Protein AF-0000000073270858 (afdb_homodimer)

Foldseek 3Di:
DDDDDDDDEQAEEQDDPVVCVVPPDPRYHYNHPVPCVVPVVCVVVVDPLAHAYEFAYAAQPVSVVVQVSSVVVPRDHYYTPHRHPVVPDDDDDPVDPPD/DDDDDDDDEQAEEQDDPVVCVVPNDPRYDYNHPVPCVVPVVCVVVVDPLAHAYEFAYAAQPVSVVVQVSSVVVPRDHYYTPHRHPVVPDDDDDPVDPPD

Solvent-accessible surface area (backbone atoms only — not comparable to full-atom values): 10712 Å² total; per-residue (Å²): 117,82,69,62,83,54,54,72,57,46,37,36,27,39,44,46,67,70,56,40,71,77,58,71,56,88,33,42,26,64,49,31,61,93,48,38,88,63,42,60,91,44,41,75,76,76,40,62,47,88,37,41,32,40,22,27,19,68,61,18,62,69,9,40,56,51,32,50,52,42,32,75,72,61,34,74,44,36,26,20,27,44,36,13,49,75,28,33,63,44,71,56,55,73,85,56,76,90,120,116,82,71,60,84,56,54,72,58,44,37,36,28,39,43,47,69,71,56,41,71,78,56,69,57,87,34,45,26,65,49,33,60,92,48,39,89,62,42,60,91,45,41,74,77,75,40,62,48,88,37,41,32,39,24,26,19,68,61,19,61,69,8,40,54,50,33,50,52,42,33,75,72,61,34,73,43,38,26,20,27,46,35,12,49,77,29,32,62,44,72,56,54,74,84,56,75,88,121

Radius of gyration: 16.5 Å; Cα contacts (8 Å, |Δi|>4): 399; chains: 2; bounding box: 36×49×39 Å

Organism: Auxenochlorella protothecoides (NCBI:txid3075)

Structure (mmCIF, N/CA/C/O backbone):
data_AF-0000000073270858-model_v1
#
loop_
_entity.id
_entity.type
_entity.pdbx_description
1 polymer 'Adenylyltransferase and sulfurtransferase MOCS3-1'
#
loop_
_atom_site.group_PDB
_atom_site.id
_atom_site.type_symbol
_atom_site.label_atom_id
_atom_site.label_alt_id
_atom_site.label_comp_id
_atom_site.label_asym_id
_atom_site.label_entity_id
_atom_site.label_seq_id
_atom_site.pdbx_PDB_ins_code
_atom_site.Cartn_x
_atom_site.Cartn_y
_atom_site.Cartn_z
_atom_site.occupancy
_atom_site.B_iso_or_equiv
_atom_site.auth_seq_id
_atom_site.auth_comp_id
_atom_site.auth_asym_id
_atom_site.auth_atom_id
_atom_site.pdbx_PDB_model_num
ATOM 1 N N . MET A 1 1 ? -14.109 13.102 15.578 1 65.62 1 MET A N 1
ATOM 2 C CA . MET A 1 1 ? -14.188 11.836 14.844 1 65.62 1 MET A CA 1
ATOM 3 C C . MET A 1 1 ? -13.07 10.891 15.266 1 65.62 1 MET A C 1
ATOM 5 O O . MET A 1 1 ? -11.945 11.32 15.516 1 65.62 1 M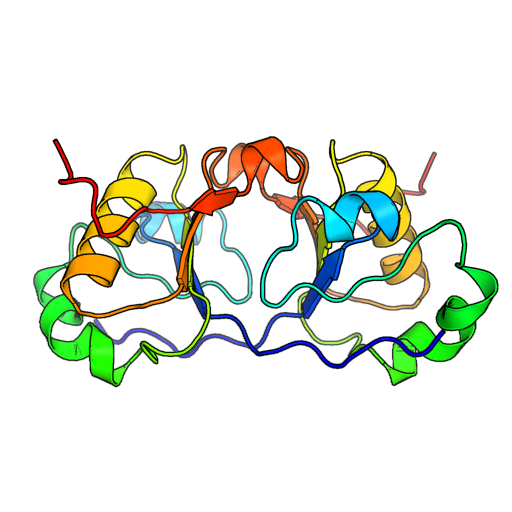ET A O 1
ATOM 9 N N . GLN A 1 2 ? -13.484 9.727 15.602 1 79.12 2 GLN A N 1
ATOM 10 C CA . GLN A 1 2 ? -12.492 8.75 16.031 1 79.12 2 GLN A CA 1
ATOM 11 C C . GLN A 1 2 ? -11.93 7.98 14.836 1 79.12 2 GLN A C 1
ATOM 13 O O . GLN A 1 2 ? -12.68 7.543 13.961 1 79.12 2 GLN A O 1
ATOM 18 N N . VAL A 1 3 ? -10.602 8.078 14.625 1 84.75 3 VAL A N 1
ATOM 19 C CA . VAL A 1 3 ? -9.953 7.297 13.578 1 84.75 3 VAL A CA 1
ATOM 20 C C . VAL A 1 3 ? -9.961 5.816 13.953 1 84.75 3 VAL A C 1
ATOM 22 O O . VAL A 1 3 ? -9.539 5.441 15.047 1 84.75 3 VAL A O 1
ATOM 25 N N . GLU A 1 4 ? -10.555 5.062 13.078 1 81.19 4 GLU A N 1
ATOM 26 C CA . GLU A 1 4 ? -10.656 3.629 13.328 1 81.19 4 GLU A CA 1
ATOM 27 C C . GLU A 1 4 ? -9.32 2.936 13.102 1 81.19 4 GLU A C 1
ATOM 29 O O . GLU A 1 4 ? -8.523 3.359 12.258 1 81.19 4 GLU A O 1
ATOM 34 N N . GLU A 1 5 ? -9.117 1.932 13.898 1 82 5 GLU A N 1
ATOM 35 C CA . GLU A 1 5 ? -7.91 1.134 13.711 1 82 5 GLU A CA 1
ATOM 36 C C . GLU A 1 5 ? -7.949 0.384 12.383 1 82 5 GLU A C 1
ATOM 38 O O . GLU A 1 5 ? -9 -0.114 11.977 1 82 5 GLU A O 1
ATOM 43 N N . ALA A 1 6 ? -6.754 0.402 11.758 1 81.62 6 ALA A N 1
ATOM 44 C CA . ALA A 1 6 ? -6.688 -0.277 10.461 1 81.62 6 ALA A CA 1
ATOM 45 C C . ALA A 1 6 ? -6.266 -1.734 10.633 1 81.62 6 ALA A C 1
ATOM 47 O O . ALA A 1 6 ? -5.527 -2.07 11.555 1 81.62 6 ALA A O 1
ATOM 48 N N . GLU A 1 7 ? -6.809 -2.479 9.758 1 85.5 7 GLU A N 1
ATOM 49 C CA . GLU A 1 7 ? -6.324 -3.854 9.695 1 85.5 7 GLU A CA 1
ATOM 50 C C . GLU A 1 7 ? -4.945 -3.924 9.039 1 85.5 7 GLU A C 1
ATOM 52 O O . GLU A 1 7 ? -4.582 -3.055 8.242 1 85.5 7 GLU A O 1
ATOM 57 N N . ASP A 1 8 ? -4.184 -4.969 9.406 1 91.5 8 ASP A N 1
ATOM 58 C CA . ASP A 1 8 ? -2.869 -5.184 8.805 1 91.5 8 ASP A CA 1
ATOM 59 C C . ASP A 1 8 ? -2.994 -5.602 7.348 1 91.5 8 ASP A C 1
ATOM 61 O O . ASP A 1 8 ? -3.885 -6.379 6.992 1 91.5 8 ASP A O 1
ATOM 65 N N . VAL A 1 9 ? -2.121 -5.055 6.598 1 93.69 9 VAL A N 1
ATOM 66 C CA . VAL A 1 9 ? -2.123 -5.43 5.188 1 93.69 9 VAL A CA 1
ATOM 67 C C . VAL A 1 9 ? -0.832 -6.172 4.848 1 93.69 9 VAL A C 1
ATOM 69 O O . VAL A 1 9 ? 0.167 -6.051 5.562 1 93.69 9 VAL A O 1
ATOM 72 N N . GLN A 1 10 ? -0.955 -7.047 3.822 1 95.56 10 GLN A N 1
ATOM 73 C CA . GLN A 1 10 ? 0.207 -7.715 3.246 1 95.56 10 GLN A CA 1
ATOM 74 C C . GLN A 1 10 ? 0.592 -7.09 1.907 1 95.56 10 GLN A C 1
ATOM 76 O O . GLN A 1 10 ? -0.266 -6.867 1.051 1 95.56 10 GLN A O 1
ATOM 81 N N . CYS A 1 11 ? 1.832 -6.719 1.788 1 94.31 11 CYS A N 1
ATOM 82 C CA . CYS A 1 11 ? 2.352 -6.125 0.562 1 94.31 11 CYS A CA 1
ATOM 83 C C . CYS A 1 11 ? 3.396 -7.027 -0.082 1 94.31 11 CYS A C 1
ATOM 85 O O . CYS A 1 11 ? 4.398 -7.375 0.548 1 94.31 11 CYS A O 1
ATOM 87 N N . ILE A 1 12 ? 3.121 -7.273 -1.377 1 96 12 ILE A N 1
ATOM 88 C CA . ILE A 1 12 ? 3.992 -8.195 -2.092 1 96 12 ILE A CA 1
ATOM 89 C C . ILE A 1 12 ? 4.629 -7.492 -3.287 1 96 12 ILE A C 1
ATOM 91 O O . ILE A 1 12 ? 3.953 -6.758 -4.012 1 96 12 ILE A O 1
ATOM 95 N N . ASP A 1 13 ? 5.898 -7.68 -3.412 1 95.38 13 ASP A N 1
ATOM 96 C CA . ASP A 1 13 ? 6.684 -7.25 -4.566 1 95.38 13 ASP A CA 1
ATOM 97 C C . ASP A 1 13 ? 7.117 -8.445 -5.41 1 95.38 13 ASP A C 1
ATOM 99 O O . ASP A 1 13 ? 7.895 -9.289 -4.957 1 95.38 13 ASP A O 1
ATOM 103 N N . VAL A 1 14 ? 6.668 -8.469 -6.637 1 97.06 14 VAL A N 1
ATOM 104 C CA . VAL A 1 14 ? 6.93 -9.664 -7.426 1 97.06 14 VAL A CA 1
ATOM 105 C C . VAL A 1 14 ? 8.031 -9.383 -8.445 1 97.06 14 VAL A C 1
ATOM 107 O O . VAL A 1 14 ? 8.234 -10.156 -9.383 1 97.06 14 VAL A O 1
ATOM 110 N N . ARG A 1 15 ? 8.734 -8.305 -8.375 1 95.69 15 ARG A N 1
ATOM 111 C CA . ARG A 1 15 ? 9.875 -7.992 -9.227 1 95.69 15 ARG A CA 1
ATOM 112 C C . ARG A 1 15 ? 11.047 -8.93 -8.938 1 95.69 15 ARG A C 1
ATOM 114 O O . ARG A 1 15 ? 11.008 -9.703 -7.977 1 95.69 15 ARG A O 1
ATOM 121 N N . GLU A 1 16 ? 11.953 -8.82 -9.82 1 96.38 16 GLU A N 1
ATOM 122 C CA . GLU A 1 16 ? 13.133 -9.648 -9.641 1 96.38 16 GLU A CA 1
ATOM 123 C C . GLU A 1 16 ? 14.07 -9.055 -8.594 1 96.38 16 GLU A C 1
ATOM 125 O O . GLU A 1 16 ? 13.992 -7.859 -8.297 1 96.38 16 GLU A O 1
ATOM 130 N N . GLU A 1 17 ? 14.969 -9.859 -8.062 1 94.38 17 GLU A N 1
ATOM 131 C CA . GLU A 1 17 ? 15.867 -9.453 -6.988 1 94.38 17 GLU A CA 1
ATOM 132 C C . GLU A 1 17 ? 16.734 -8.266 -7.41 1 94.38 17 GLU A C 1
ATOM 134 O O . GLU A 1 17 ? 16.984 -7.359 -6.613 1 94.38 17 GLU A O 1
ATOM 139 N N . TRP A 1 18 ? 17.141 -8.32 -8.594 1 94.69 18 TRP A N 1
ATOM 140 C CA . TRP A 1 18 ? 18 -7.23 -9.062 1 94.69 18 TRP A CA 1
ATOM 141 C C . TRP A 1 18 ? 17.219 -5.918 -9.125 1 94.69 18 TRP A C 1
ATOM 143 O O . TRP A 1 18 ? 17.766 -4.852 -8.828 1 94.69 18 TRP A O 1
ATOM 153 N N . GLU A 1 19 ? 15.961 -5.922 -9.523 1 94.06 19 GLU A N 1
ATOM 154 C CA . GLU A 1 19 ? 15.109 -4.73 -9.508 1 94.06 19 GLU A CA 1
ATOM 155 C C . GLU A 1 19 ? 14.953 -4.188 -8.094 1 94.06 19 GLU A C 1
ATOM 157 O O . GLU A 1 19 ? 15.086 -2.98 -7.871 1 94.06 19 GLU A O 1
ATOM 162 N N . ALA A 1 20 ? 14.633 -5.133 -7.188 1 92 20 ALA A N 1
ATOM 163 C CA . ALA A 1 20 ? 14.383 -4.754 -5.797 1 92 20 ALA A CA 1
ATOM 164 C C . ALA A 1 20 ? 15.641 -4.176 -5.156 1 92 20 ALA A C 1
ATOM 166 O O . ALA A 1 20 ? 15.555 -3.324 -4.27 1 92 20 ALA A O 1
ATOM 167 N N . SER A 1 21 ? 16.781 -4.652 -5.59 1 92.56 21 SER A N 1
ATOM 168 C CA . SER A 1 21 ? 18.047 -4.172 -5.047 1 92.56 21 SER A CA 1
ATOM 169 C C . SER A 1 21 ? 18.297 -2.721 -5.438 1 92.56 21 SER A C 1
ATOM 171 O O . SER A 1 21 ? 18.984 -1.991 -4.719 1 92.56 21 SER A O 1
ATOM 173 N N . ILE A 1 22 ? 17.781 -2.273 -6.57 1 89.44 22 ILE A N 1
ATOM 174 C CA . ILE A 1 22 ? 17.922 -0.896 -7.031 1 89.44 22 ILE A CA 1
ATOM 175 C C . ILE A 1 22 ? 16.984 0.008 -6.23 1 89.44 22 ILE A C 1
ATOM 177 O O . ILE A 1 22 ? 17.375 1.107 -5.824 1 89.44 22 ILE A O 1
ATOM 181 N N . ALA A 1 23 ? 15.773 -0.512 -6.066 1 85 23 ALA A N 1
ATOM 182 C CA . ALA A 1 23 ? 14.75 0.245 -5.352 1 85 23 ALA A CA 1
ATOM 183 C C . ALA A 1 23 ? 13.812 -0.687 -4.582 1 85 23 ALA A C 1
ATOM 185 O O . ALA A 1 23 ? 13.023 -1.416 -5.184 1 85 23 ALA A O 1
ATOM 186 N N . SER A 1 24 ? 13.992 -0.613 -3.293 1 84.56 24 SER A N 1
ATOM 187 C CA . SER A 1 24 ? 13.109 -1.425 -2.463 1 84.56 24 SER A CA 1
ATOM 188 C C . SER A 1 24 ? 12.039 -0.569 -1.791 1 84.56 24 SER A C 1
ATOM 190 O O . SER A 1 24 ? 12.219 0.638 -1.618 1 84.56 24 SER A O 1
ATOM 192 N N . ILE A 1 25 ? 10.898 -1.195 -1.486 1 84.12 25 ILE A N 1
ATOM 193 C CA . ILE A 1 25 ? 9.805 -0.525 -0.801 1 84.12 25 ILE A CA 1
ATOM 194 C C . ILE A 1 25 ? 9.594 -1.152 0.575 1 84.12 25 ILE A C 1
ATOM 196 O O . ILE A 1 25 ? 9.273 -2.338 0.681 1 84.12 25 ILE A O 1
ATOM 200 N N . PRO A 1 26 ? 9.766 -0.347 1.563 1 88.38 26 PRO A N 1
ATOM 201 C CA . PRO A 1 26 ? 9.57 -0.931 2.893 1 88.38 26 PRO A CA 1
ATOM 202 C C . PRO A 1 26 ? 8.188 -1.559 3.068 1 88.38 26 PRO A C 1
ATOM 204 O O . PRO A 1 26 ? 7.195 -1.018 2.576 1 88.38 26 PRO A O 1
ATOM 207 N N . GLY A 1 27 ? 8.195 -2.738 3.734 1 91.31 27 GLY A N 1
ATOM 208 C CA . GLY A 1 27 ? 6.93 -3.41 4.004 1 91.31 27 GLY A CA 1
ATOM 209 C C . GLY A 1 27 ? 6.539 -4.402 2.926 1 91.31 27 GLY A C 1
ATOM 210 O O . GLY A 1 27 ? 5.664 -5.242 3.137 1 91.31 27 GLY A O 1
ATOM 211 N N . PHE A 1 28 ? 7.129 -4.227 1.78 1 93.38 28 PHE A N 1
ATOM 212 C CA . PHE A 1 28 ? 6.816 -5.168 0.709 1 93.38 28 PHE A CA 1
ATOM 213 C C . PHE A 1 28 ? 7.73 -6.383 0.777 1 93.38 28 PHE A C 1
ATOM 215 O O . PHE A 1 28 ? 8.953 -6.246 0.842 1 93.38 28 PHE A O 1
ATOM 222 N N . GLN A 1 29 ? 7.094 -7.562 0.752 1 95.75 29 GLN A N 1
ATOM 223 C CA . GLN A 1 29 ? 7.844 -8.812 0.717 1 95.75 29 GLN A CA 1
ATOM 224 C C . GLN A 1 29 ? 8.117 -9.25 -0.72 1 95.75 29 GLN A C 1
ATOM 226 O O . GLN A 1 29 ? 7.219 -9.25 -1.56 1 95.75 29 GLN A O 1
ATOM 231 N N . LEU A 1 30 ? 9.328 -9.68 -0.905 1 96.12 30 LEU A N 1
ATOM 232 C CA . LEU A 1 30 ? 9.75 -10.008 -2.26 1 96.12 30 LEU A CA 1
ATOM 233 C C . LEU A 1 30 ? 9.414 -11.461 -2.6 1 96.12 30 LEU A C 1
ATOM 235 O O . LEU A 1 30 ? 9.797 -12.375 -1.868 1 96.12 30 LEU A O 1
ATOM 239 N N . PHE A 1 31 ? 8.719 -11.633 -3.682 1 96.88 31 PHE A N 1
ATOM 240 C CA . PHE A 1 31 ? 8.398 -12.914 -4.297 1 96.88 31 PHE A CA 1
ATOM 241 C C . PHE A 1 31 ? 8.734 -12.898 -5.781 1 96.88 31 PHE A C 1
ATOM 243 O O . PHE A 1 31 ? 7.832 -12.828 -6.625 1 96.88 31 PHE A O 1
ATOM 250 N N . PRO A 1 32 ? 10.016 -13 -6.047 1 96.5 32 PRO A N 1
ATOM 251 C CA . PRO A 1 32 ? 10.367 -12.961 -7.469 1 96.5 32 PRO A CA 1
ATOM 252 C C . PRO A 1 32 ? 9.656 -14.047 -8.281 1 96.5 32 PRO A C 1
ATOM 254 O O . PRO A 1 32 ? 9.727 -15.227 -7.934 1 96.5 32 PRO A O 1
ATOM 257 N N . LEU A 1 33 ? 9.031 -13.617 -9.375 1 95.69 33 LEU A N 1
ATOM 258 C CA . LEU A 1 33 ? 8.25 -14.57 -10.148 1 95.69 33 LEU A CA 1
ATOM 259 C C . LEU A 1 33 ? 9.141 -15.656 -10.742 1 95.69 33 LEU A C 1
ATOM 261 O O . LEU A 1 33 ? 8.727 -16.812 -10.875 1 95.69 33 LEU A O 1
ATOM 265 N N . SER A 1 34 ? 10.359 -15.305 -11.094 1 95.5 34 SER A N 1
ATOM 266 C CA . SER A 1 34 ? 11.297 -16.266 -11.672 1 95.5 34 SER A CA 1
ATOM 267 C C . SER A 1 34 ? 11.633 -17.375 -10.68 1 95.5 34 SER A C 1
ATOM 269 O O . SER A 1 34 ? 12.172 -18.406 -11.07 1 95.5 34 SER A O 1
ATOM 271 N N . ARG A 1 35 ? 11.344 -17.203 -9.5 1 95.75 35 ARG A N 1
ATOM 272 C CA . ARG A 1 35 ? 11.664 -18.172 -8.469 1 95.75 35 ARG A CA 1
ATOM 273 C C . ARG A 1 35 ? 10.391 -18.766 -7.871 1 95.75 35 ARG A C 1
ATOM 275 O O . ARG A 1 35 ? 10.375 -19.156 -6.699 1 95.75 35 ARG A O 1
ATOM 282 N N . MET A 1 36 ? 9.391 -18.781 -8.562 1 95.31 36 MET A N 1
ATOM 283 C CA . MET A 1 36 ? 8.07 -19.219 -8.109 1 95.31 36 MET A CA 1
ATOM 284 C C . MET A 1 36 ? 8.156 -20.594 -7.457 1 95.31 36 MET A C 1
ATOM 286 O O . MET A 1 36 ? 7.484 -20.844 -6.457 1 95.31 36 MET A O 1
ATOM 290 N N . GLU A 1 37 ? 8.93 -21.438 -7.973 1 94.5 37 GLU A N 1
ATOM 291 C CA . GLU A 1 37 ? 9.039 -22.812 -7.465 1 94.5 37 GLU A CA 1
ATOM 292 C C . GLU A 1 37 ? 9.5 -22.828 -6.012 1 94.5 37 GLU A C 1
ATOM 294 O O . GLU A 1 37 ? 9.266 -23.797 -5.285 1 94.5 37 GLU A O 1
ATOM 299 N N . GLU A 1 38 ? 10.141 -21.828 -5.582 1 95.31 38 GLU A N 1
ATOM 300 C CA . GLU A 1 38 ? 10.734 -21.781 -4.25 1 95.31 38 GLU A CA 1
ATOM 301 C C . GLU A 1 38 ? 9.711 -21.344 -3.205 1 95.31 38 GLU A C 1
ATOM 303 O O . GLU A 1 38 ? 9.891 -21.594 -2.012 1 95.31 38 GLU A O 1
ATOM 308 N N . TRP A 1 39 ? 8.719 -20.625 -3.623 1 95.25 39 TRP A N 1
ATOM 309 C CA . TRP A 1 39 ? 7.855 -20.047 -2.596 1 95.25 39 TRP A CA 1
ATOM 310 C C . TRP A 1 39 ? 6.395 -20.406 -2.854 1 95.25 39 TRP A C 1
ATOM 312 O O . TRP A 1 39 ? 5.551 -20.266 -1.967 1 95.25 39 TRP A O 1
ATOM 322 N N . GLU A 1 40 ? 5.992 -20.859 -3.977 1 94.94 40 GLU A N 1
ATOM 323 C CA . GLU A 1 40 ? 4.586 -21.047 -4.324 1 94.94 40 GLU A CA 1
ATOM 324 C C . GLU A 1 40 ? 3.895 -22 -3.35 1 94.94 40 GLU A C 1
ATOM 326 O O . GLU A 1 40 ? 2.779 -21.719 -2.898 1 94.94 40 GLU A O 1
ATOM 331 N N . THR A 1 41 ? 4.516 -23.109 -3.062 1 93.44 41 THR A N 1
ATOM 332 C CA . THR A 1 41 ? 3.906 -24.141 -2.225 1 93.44 41 THR A CA 1
ATOM 333 C C . THR A 1 41 ? 3.807 -23.656 -0.777 1 93.44 41 THR A C 1
ATOM 335 O O . THR A 1 41 ? 3.086 -24.25 0.028 1 93.44 41 THR A O 1
ATOM 338 N N . LYS A 1 42 ? 4.52 -22.656 -0.444 1 94.19 42 LYS A N 1
ATOM 339 C CA . LYS A 1 42 ? 4.551 -22.125 0.918 1 94.19 42 LYS A CA 1
ATOM 340 C C . LYS A 1 42 ? 3.75 -20.828 1.027 1 94.19 42 LYS A C 1
ATOM 342 O O . LYS A 1 42 ? 3.742 -20.188 2.078 1 94.19 42 LYS A O 1
ATOM 347 N N . LEU A 1 43 ? 3.131 -20.406 0.079 1 94 43 LEU A N 1
ATOM 348 C CA . LEU A 1 43 ? 2.486 -19.094 -0.02 1 94 43 LEU A CA 1
ATOM 349 C C . LEU A 1 43 ? 1.5 -18.891 1.125 1 94 43 LEU A C 1
ATOM 351 O O . LEU A 1 43 ? 1.536 -17.859 1.803 1 94 43 LEU A O 1
ATOM 355 N N . THR A 1 44 ? 0.647 -19.922 1.42 1 93.69 44 THR A N 1
ATOM 356 C CA . THR A 1 44 ? -0.412 -19.781 2.412 1 93.69 44 THR A CA 1
ATOM 357 C C . THR A 1 44 ? 0.144 -19.938 3.824 1 93.69 44 THR A C 1
ATOM 359 O O . THR A 1 44 ? -0.554 -19.672 4.805 1 93.69 44 THR A O 1
ATOM 362 N N . THR A 1 45 ? 1.369 -20.438 3.875 1 93.81 45 THR A N 1
ATOM 363 C CA . THR A 1 45 ? 2.037 -20.484 5.172 1 93.81 45 THR A CA 1
ATOM 364 C C . THR A 1 45 ? 2.734 -19.156 5.473 1 93.81 45 THR A C 1
ATOM 366 O O . THR A 1 45 ? 2.834 -18.75 6.633 1 93.81 45 THR A O 1
ATOM 369 N N . ILE A 1 46 ? 3.139 -18.531 4.473 1 94.62 46 ILE A N 1
ATOM 370 C CA . ILE A 1 46 ? 3.875 -17.281 4.602 1 94.62 46 ILE A CA 1
ATOM 371 C C . ILE A 1 46 ? 2.895 -16.109 4.715 1 94.62 46 ILE A C 1
ATOM 373 O O . ILE A 1 46 ? 3.098 -15.195 5.516 1 94.62 46 ILE A O 1
ATOM 377 N N . LEU A 1 47 ? 1.849 -16.203 3.941 1 95.88 47 LEU A N 1
ATOM 378 C CA . LEU A 1 47 ? 0.846 -15.141 3.885 1 95.88 47 LEU A CA 1
ATOM 379 C C . LEU A 1 47 ? -0.485 -15.617 4.453 1 95.88 47 LEU A C 1
ATOM 381 O O . LEU A 1 47 ? -0.818 -16.797 4.352 1 95.88 47 LEU A O 1
ATOM 385 N N . ASP A 1 48 ? -1.202 -14.711 5.012 1 95.75 48 ASP A N 1
ATOM 386 C CA . ASP A 1 48 ? -2.529 -14.984 5.555 1 95.75 48 ASP A CA 1
ATOM 387 C C . ASP A 1 48 ? -3.615 -14.711 4.52 1 95.75 48 ASP A C 1
ATOM 389 O O . ASP A 1 48 ? -3.844 -13.562 4.141 1 95.75 48 ASP A O 1
ATOM 393 N N . PRO A 1 49 ? -4.348 -15.719 4.117 1 95.88 49 PRO A N 1
ATOM 394 C CA . PRO A 1 49 ? -5.352 -15.539 3.066 1 95.88 49 PRO A CA 1
ATOM 395 C C . PRO A 1 49 ? -6.504 -14.641 3.5 1 95.88 49 PRO A C 1
ATOM 397 O O . PRO A 1 49 ? -7.293 -14.195 2.664 1 95.88 49 PRO A O 1
ATOM 400 N N . GLN A 1 50 ? -6.645 -14.312 4.75 1 94.88 50 GLN A N 1
ATOM 401 C CA . GLN A 1 50 ? -7.754 -13.508 5.254 1 94.88 50 GLN A CA 1
ATOM 402 C C . GLN A 1 50 ? -7.387 -12.023 5.281 1 94.88 50 GLN A C 1
ATOM 404 O O . GLN A 1 50 ? -8.25 -11.172 5.512 1 94.88 50 GLN A O 1
ATOM 409 N N . LYS A 1 51 ? -6.125 -11.766 5.082 1 94.94 51 LYS A N 1
ATOM 410 C CA . LYS A 1 51 ? -5.684 -10.375 5.137 1 94.94 51 LYS A CA 1
ATOM 411 C C . LYS A 1 51 ? -5.652 -9.75 3.746 1 94.94 51 LYS A C 1
ATOM 413 O O . LYS A 1 51 ? -5.266 -10.406 2.775 1 94.94 51 LYS A O 1
ATOM 418 N N . PRO A 1 52 ? -6.047 -8.414 3.686 1 94.5 52 PRO A N 1
ATOM 419 C CA . PRO A 1 52 ? -5.859 -7.734 2.402 1 94.5 52 PRO A CA 1
ATOM 420 C C . PRO A 1 52 ? -4.422 -7.805 1.9 1 94.5 52 PRO A C 1
ATOM 422 O O . PRO A 1 52 ? -3.482 -7.617 2.68 1 94.5 52 PRO A O 1
ATOM 425 N N . THR A 1 53 ? -4.316 -8.141 0.592 1 95.44 53 THR A N 1
ATOM 426 C CA . THR A 1 53 ? -2.994 -8.336 0.011 1 95.44 53 THR A CA 1
ATOM 427 C C . THR A 1 53 ? -2.822 -7.477 -1.241 1 95.44 53 THR A C 1
ATOM 429 O O . THR A 1 53 ? -3.654 -7.523 -2.15 1 95.44 53 THR A O 1
ATOM 432 N N . PHE A 1 54 ? -1.785 -6.699 -1.258 1 93.62 54 PHE A N 1
ATOM 433 C CA . PHE A 1 54 ? -1.459 -5.816 -2.373 1 93.62 54 PHE A CA 1
ATOM 434 C C . PHE A 1 54 ? -0.266 -6.355 -3.154 1 93.62 54 PHE A C 1
ATOM 436 O O . PHE A 1 54 ? 0.775 -6.664 -2.574 1 93.62 54 PHE A O 1
ATOM 443 N N . CYS A 1 55 ? -0.44 -6.441 -4.438 1 95.25 55 CYS A N 1
ATOM 444 C CA . CYS A 1 55 ? 0.616 -6.934 -5.312 1 95.25 55 CYS A CA 1
ATOM 445 C C . CYS A 1 55 ? 1.198 -5.805 -6.156 1 95.25 55 CYS A C 1
ATOM 447 O O . CYS A 1 55 ? 0.456 -4.996 -6.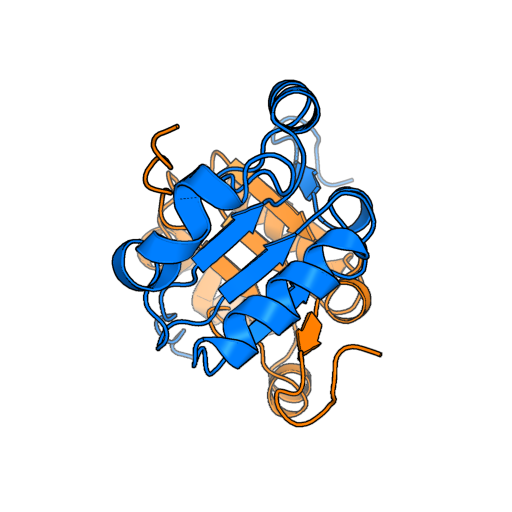715 1 95.25 55 CYS A O 1
ATOM 449 N N . LEU A 1 56 ? 2.543 -5.879 -6.23 1 93.88 56 LEU A N 1
ATOM 450 C CA . LEU A 1 56 ? 3.238 -4.809 -6.938 1 93.88 56 LEU A CA 1
ATOM 451 C C . LEU A 1 56 ? 4.316 -5.375 -7.855 1 93.88 56 LEU A C 1
ATOM 453 O O . LEU A 1 56 ? 5.035 -6.305 -7.477 1 93.88 56 LEU A O 1
ATOM 457 N N . CYS A 1 57 ? 4.391 -4.734 -9.016 1 94.38 57 CYS A N 1
ATOM 458 C CA . CYS A 1 57 ? 5.547 -4.906 -9.891 1 94.38 57 CYS A CA 1
ATOM 459 C C . CYS A 1 57 ? 5.953 -3.582 -10.523 1 94.38 57 CYS A C 1
ATOM 461 O O . CYS A 1 57 ? 5.664 -2.514 -9.984 1 94.38 57 CYS A O 1
ATOM 463 N N . HIS A 1 58 ? 6.691 -3.604 -11.555 1 91 58 HIS A N 1
ATOM 464 C CA . HIS A 1 58 ? 7.18 -2.383 -12.188 1 91 58 HIS A CA 1
ATOM 465 C C . HIS A 1 58 ? 6.047 -1.638 -12.891 1 91 58 HIS A C 1
ATOM 467 O O . HIS A 1 58 ? 5.91 -0.422 -12.742 1 91 58 HIS A O 1
ATOM 473 N N . HIS A 1 59 ? 5.188 -2.42 -13.547 1 88.31 59 HIS A N 1
ATOM 474 C CA . HIS A 1 59 ? 4.203 -1.741 -14.383 1 88.31 59 HIS A CA 1
ATOM 475 C C . HIS A 1 59 ? 2.803 -2.287 -14.141 1 88.31 59 HIS A C 1
ATOM 477 O O . HIS A 1 59 ? 1.852 -1.898 -14.82 1 88.31 59 HIS A O 1
ATOM 483 N N . GLY A 1 60 ? 2.652 -3.156 -13.336 1 90.25 60 GLY A N 1
ATOM 484 C CA . GLY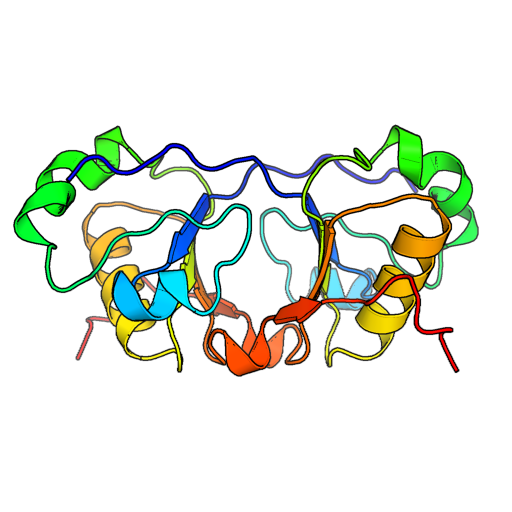 A 1 60 ? 1.33 -3.643 -12.977 1 90.25 60 GLY A CA 1
ATOM 485 C C . GLY A 1 60 ? 0.968 -4.945 -13.664 1 90.25 60 GLY A C 1
ATOM 486 O O . GLY A 1 60 ? -0.015 -5.594 -13.297 1 90.25 60 GLY A O 1
ATOM 487 N N . ILE A 1 61 ? 1.776 -5.414 -14.57 1 90.94 61 ILE A N 1
ATOM 488 C CA . ILE A 1 61 ? 1.427 -6.578 -15.375 1 90.94 61 ILE A CA 1
ATOM 489 C C . ILE A 1 61 ? 1.769 -7.859 -14.617 1 90.94 61 ILE A C 1
ATOM 491 O O . ILE A 1 61 ? 0.916 -8.734 -14.445 1 90.94 61 ILE A O 1
ATOM 495 N N . ARG A 1 62 ? 2.977 -8.023 -14.156 1 95.31 62 ARG A N 1
ATOM 496 C CA . ARG A 1 62 ? 3.391 -9.211 -13.422 1 95.31 62 ARG A CA 1
ATOM 497 C C . ARG A 1 62 ? 2.635 -9.328 -12.102 1 95.31 62 ARG A C 1
ATOM 499 O O . ARG A 1 62 ? 2.266 -10.438 -11.695 1 95.31 62 ARG A O 1
ATOM 506 N N . SER A 1 63 ? 2.375 -8.195 -11.492 1 95.19 63 SER A N 1
ATOM 507 C CA . SER A 1 63 ? 1.632 -8.219 -10.242 1 95.19 63 SER A CA 1
ATOM 508 C C . SER A 1 63 ? 0.187 -8.656 -10.461 1 95.19 63 SER A C 1
ATOM 510 O O . SER A 1 63 ? -0.423 -9.266 -9.586 1 95.19 63 SER A O 1
ATOM 512 N N . GLN A 1 64 ? -0.294 -8.406 -11.602 1 93.62 64 GLN A N 1
ATOM 513 C CA . GLN A 1 64 ? -1.631 -8.898 -11.922 1 93.62 64 GLN A CA 1
ATOM 514 C C . GLN A 1 64 ? -1.662 -10.422 -11.953 1 93.62 64 GLN A C 1
ATOM 516 O O . GLN A 1 64 ? -2.607 -11.039 -11.461 1 93.62 64 GLN A O 1
ATOM 521 N N . ARG A 1 65 ? -0.71 -10.969 -12.484 1 93.12 65 ARG A N 1
ATOM 522 C CA . ARG A 1 65 ? -0.592 -12.422 -12.508 1 93.12 65 ARG A CA 1
ATOM 523 C C . ARG A 1 65 ? -0.517 -12.992 -11.094 1 93.12 65 ARG A C 1
ATOM 525 O O . ARG A 1 65 ? -1.181 -13.977 -10.781 1 93.12 65 ARG A O 1
ATOM 532 N N . MET A 1 66 ? 0.279 -12.367 -10.281 1 96.38 66 MET A N 1
ATOM 533 C CA . MET A 1 66 ? 0.391 -12.781 -8.883 1 96.38 66 MET A CA 1
ATOM 534 C C . MET A 1 66 ? -0.956 -12.688 -8.18 1 96.38 66 MET A C 1
ATOM 536 O O . MET A 1 66 ? -1.341 -13.586 -7.434 1 96.38 66 MET A O 1
ATOM 540 N N . ALA A 1 67 ? -1.612 -11.641 -8.43 1 96.19 67 ALA A N 1
ATOM 541 C CA . ALA A 1 67 ? -2.918 -11.438 -7.805 1 96.19 67 ALA A CA 1
ATOM 542 C C . ALA A 1 67 ? -3.877 -12.57 -8.156 1 96.19 67 ALA A C 1
ATOM 544 O O . ALA A 1 67 ? -4.582 -13.094 -7.293 1 96.19 67 ALA A O 1
ATOM 545 N N . GLN A 1 68 ? -3.836 -12.969 -9.352 1 93.94 68 GLN A N 1
ATOM 546 C CA . GLN A 1 68 ? -4.695 -14.062 -9.797 1 93.94 68 GLN A CA 1
ATOM 547 C C . GLN A 1 68 ? -4.312 -15.375 -9.125 1 93.94 68 GLN A C 1
ATOM 549 O O . GLN A 1 68 ? -5.188 -16.156 -8.727 1 93.94 68 GLN A O 1
ATOM 554 N N . LEU A 1 69 ? -3.08 -15.586 -9.062 1 95.12 69 LEU A N 1
ATOM 555 C CA . LEU A 1 69 ? -2.594 -16.766 -8.375 1 95.12 69 LEU A CA 1
ATOM 556 C C . LEU A 1 69 ? -3.076 -16.797 -6.926 1 95.12 69 LEU A C 1
ATOM 558 O O . LEU A 1 69 ? -3.545 -17.828 -6.441 1 95.12 69 LEU A O 1
ATOM 562 N N . LEU A 1 70 ? -2.945 -15.719 -6.254 1 96.69 70 LEU A N 1
ATOM 563 C CA . LEU A 1 70 ? -3.373 -15.633 -4.863 1 96.69 70 LEU A CA 1
ATOM 564 C C . LEU A 1 70 ? -4.859 -15.945 -4.73 1 96.69 70 LEU A C 1
ATOM 566 O O . LEU A 1 70 ? -5.262 -16.688 -3.83 1 96.69 70 LEU A O 1
ATOM 570 N N . VAL A 1 71 ? -5.637 -15.367 -5.641 1 95.12 71 VAL A N 1
ATOM 571 C CA . VAL A 1 71 ? -7.074 -15.633 -5.629 1 95.12 71 VAL A CA 1
ATOM 572 C C . VAL A 1 71 ? -7.324 -17.125 -5.809 1 95.12 71 VAL A C 1
ATOM 574 O O . VAL A 1 71 ? -8.141 -17.719 -5.102 1 95.12 71 VAL A O 1
ATOM 577 N N . SER A 1 72 ? -6.625 -17.672 -6.699 1 93.81 72 SER A N 1
ATOM 578 C CA . SER A 1 72 ? -6.785 -19.094 -6.957 1 93.81 72 SER A CA 1
ATOM 579 C C . SER A 1 72 ? -6.41 -19.938 -5.73 1 93.81 72 SER A C 1
ATOM 581 O O . SER A 1 72 ? -6.852 -21.078 -5.59 1 93.81 72 SER A O 1
ATOM 583 N N . LYS A 1 73 ? -5.586 -19.375 -4.863 1 94.88 73 LYS A N 1
ATOM 584 C CA . LYS A 1 73 ? -5.152 -20.078 -3.658 1 94.88 73 LYS A CA 1
ATOM 585 C C . LYS A 1 73 ? -6.062 -19.75 -2.477 1 94.88 73 LYS A C 1
ATOM 587 O O . LYS A 1 73 ? -5.762 -20.109 -1.338 1 94.88 73 LYS A O 1
ATOM 592 N N . GLY A 1 74 ? -7.102 -18.969 -2.688 1 94.25 74 GLY A N 1
ATOM 593 C CA . GLY A 1 74 ? -8.117 -18.781 -1.664 1 94.25 74 GLY A CA 1
ATOM 594 C C . GLY A 1 74 ? -8.023 -17.422 -0.978 1 94.25 74 GLY A C 1
ATOM 595 O O . GLY A 1 74 ? -8.711 -17.172 0.015 1 94.25 74 GLY A O 1
ATOM 596 N N . PHE A 1 75 ? -7.168 -16.609 -1.468 1 95.75 75 PHE A N 1
ATOM 597 C CA . PHE A 1 75 ? -7.113 -15.258 -0.907 1 95.75 75 PHE A CA 1
ATOM 598 C C . PHE A 1 75 ? -8.375 -14.477 -1.24 1 95.75 75 PHE A C 1
ATOM 600 O O . PHE A 1 75 ? -8.836 -14.492 -2.385 1 95.75 75 PHE A O 1
ATOM 607 N N . GLN A 1 76 ? -8.898 -13.734 -0.266 1 91.5 76 GLN A N 1
ATOM 608 C CA . GLN A 1 76 ? -10.227 -13.148 -0.383 1 91.5 76 GLN A CA 1
ATOM 609 C C . GLN A 1 76 ? -10.156 -11.688 -0.811 1 91.5 76 GLN A C 1
ATOM 611 O O . GLN A 1 76 ? -11.047 -11.195 -1.502 1 91.5 76 GLN A O 1
ATOM 616 N N . GLU A 1 77 ? -9.219 -10.961 -0.361 1 92.44 77 GLU A N 1
ATOM 617 C CA . GLU A 1 77 ? -9.031 -9.547 -0.661 1 92.44 77 GLU A CA 1
ATOM 618 C C . GLU A 1 77 ? -7.66 -9.297 -1.278 1 92.44 77 GLU A C 1
ATOM 620 O O . GLU A 1 77 ? -6.68 -9.078 -0.561 1 92.44 77 GLU A O 1
ATOM 625 N N . VAL A 1 78 ? -7.684 -9.305 -2.627 1 94.69 78 VAL A N 1
ATOM 626 C CA . VAL A 1 78 ? -6.43 -9.141 -3.354 1 94.69 78 VAL A CA 1
ATOM 627 C C . VAL A 1 78 ? -6.516 -7.918 -4.262 1 94.69 78 VAL A C 1
ATOM 629 O O . VAL A 1 78 ? -7.512 -7.723 -4.961 1 94.69 78 VAL A O 1
ATOM 632 N N . TYR A 1 79 ? -5.438 -7.137 -4.215 1 91.56 79 TYR A N 1
ATOM 633 C CA . TYR A 1 79 ? -5.387 -5.891 -4.969 1 91.56 79 TYR A CA 1
ATOM 634 C C . TYR A 1 79 ? -4.117 -5.812 -5.809 1 91.56 79 TYR A C 1
ATOM 636 O O . TYR A 1 79 ? -3.037 -6.195 -5.348 1 91.56 79 TYR A O 1
ATOM 644 N N . ASN A 1 80 ? -4.32 -5.379 -7.059 1 92.69 80 ASN A N 1
ATOM 645 C CA . ASN A 1 80 ? -3.189 -5.117 -7.941 1 92.69 80 ASN A CA 1
ATOM 646 C C . ASN A 1 80 ? -2.896 -3.623 -8.055 1 92.69 80 ASN A C 1
ATOM 648 O O . ASN A 1 80 ? -3.785 -2.834 -8.375 1 92.69 80 ASN A O 1
ATOM 652 N N . ILE A 1 81 ? -1.66 -3.271 -7.75 1 89.12 81 ILE A N 1
ATOM 653 C CA . ILE A 1 81 ? -1.234 -1.892 -7.961 1 89.12 81 ILE A CA 1
ATOM 654 C C . ILE A 1 81 ? -0.905 -1.67 -9.438 1 89.12 81 ILE A C 1
ATOM 656 O O . ILE A 1 81 ? 0.2 -1.981 -9.883 1 89.12 81 ILE A O 1
ATOM 660 N N . VAL A 1 82 ? -1.746 -1.042 -10.141 1 86.5 82 VAL A N 1
ATOM 661 C CA . VAL A 1 82 ? -1.763 -1.022 -11.602 1 86.5 82 VAL A CA 1
ATOM 662 C C . VAL A 1 82 ? -0.657 -0.106 -12.117 1 86.5 82 VAL A C 1
ATOM 664 O O . VAL A 1 82 ? -0.027 -0.397 -13.141 1 86.5 82 VAL A O 1
ATOM 667 N N . GLY A 1 83 ? -0.384 0.938 -11.461 1 84.75 83 GLY A N 1
ATOM 668 C CA . GLY A 1 83 ? 0.628 1.883 -11.906 1 84.75 83 GLY A CA 1
ATOM 669 C C . GLY A 1 83 ? 2.043 1.433 -11.594 1 84.75 83 GLY A C 1
ATOM 670 O O . GLY A 1 83 ? 3.01 2.035 -12.07 1 84.75 83 GLY A O 1
ATOM 671 N N . GLY A 1 84 ? 2.131 0.362 -10.812 1 87.75 84 GLY A N 1
ATOM 672 C CA . GLY A 1 84 ? 3.441 -0.158 -10.453 1 87.75 84 GLY A CA 1
ATOM 673 C C . GLY A 1 84 ? 4.207 0.747 -9.508 1 87.75 84 GLY A C 1
ATOM 674 O O . GLY A 1 84 ? 3.607 1.561 -8.805 1 87.75 84 GLY A O 1
ATOM 675 N N . ILE A 1 85 ? 5.531 0.442 -9.461 1 83.75 85 ILE A N 1
ATOM 676 C CA . ILE A 1 85 ? 6.371 1.189 -8.531 1 83.75 85 ILE A CA 1
ATOM 677 C C . ILE A 1 85 ? 6.457 2.648 -8.969 1 83.75 85 ILE A C 1
ATOM 679 O O . ILE A 1 85 ? 6.609 3.547 -8.141 1 83.75 85 ILE A O 1
ATOM 683 N N . ASP A 1 86 ? 6.312 2.914 -10.195 1 75.75 86 ASP A N 1
ATOM 684 C CA . ASP A 1 86 ? 6.406 4.27 -10.734 1 75.75 86 ASP A CA 1
ATOM 685 C C . ASP A 1 86 ? 5.238 5.129 -10.25 1 75.75 86 ASP A C 1
ATOM 687 O O . ASP A 1 86 ? 5.41 6.316 -9.977 1 75.75 86 ASP A O 1
ATOM 691 N N . ALA A 1 87 ? 4.082 4.586 -10.227 1 70.88 87 ALA A N 1
ATOM 692 C CA . ALA A 1 87 ? 2.887 5.301 -9.789 1 70.88 87 ALA A CA 1
ATOM 693 C C . ALA A 1 87 ? 2.764 5.273 -8.266 1 70.88 87 ALA A C 1
ATOM 695 O O . ALA A 1 87 ? 1.929 5.977 -7.691 1 70.88 87 ALA A O 1
ATOM 696 N N . TYR A 1 88 ? 3.562 4.426 -7.73 1 68.25 88 TYR A N 1
ATOM 697 C CA . TYR A 1 88 ? 3.434 4.188 -6.297 1 68.25 88 TYR A CA 1
ATOM 698 C C . TYR A 1 88 ? 4.293 5.16 -5.5 1 68.25 88 TYR A C 1
ATOM 700 O O . TYR A 1 88 ? 3.811 5.812 -4.57 1 68.25 88 TYR A O 1
ATOM 708 N N . CYS A 1 89 ? 5.582 5.125 -5.672 1 64.19 89 CYS A N 1
ATOM 709 C CA . CYS A 1 89 ? 6.422 5.551 -4.562 1 64.19 89 CYS A CA 1
ATOM 710 C C . CYS A 1 89 ? 7.223 6.797 -4.93 1 64.19 89 CYS A C 1
ATOM 712 O O . CYS A 1 89 ? 8.07 6.75 -5.82 1 64.19 89 CYS A O 1
ATOM 714 N N . ARG A 1 90 ? 6.535 7.977 -4.508 1 73.88 90 ARG A N 1
ATOM 715 C CA . ARG A 1 90 ? 7.5 9.055 -4.332 1 73.88 90 ARG A CA 1
ATOM 716 C C . ARG A 1 90 ? 7.762 9.32 -2.852 1 73.88 90 ARG A C 1
ATOM 718 O O . ARG A 1 90 ? 6.828 9.562 -2.082 1 73.88 90 ARG A O 1
ATOM 725 N N . THR A 1 91 ? 9.023 8.992 -2.502 1 67.5 91 THR A N 1
ATOM 726 C CA . THR A 1 91 ? 9.445 9.32 -1.144 1 67.5 91 THR A CA 1
ATOM 727 C C . THR A 1 91 ? 9.344 10.82 -0.887 1 67.5 91 THR A C 1
ATOM 729 O O . THR A 1 91 ? 9.609 11.625 -1.777 1 67.5 91 THR A O 1
ATOM 732 N N . VAL A 1 92 ? 8.656 11.055 0.195 1 71.88 92 VAL A N 1
ATOM 733 C CA . VAL A 1 92 ? 8.594 12.461 0.593 1 71.88 92 VAL A CA 1
ATOM 734 C C . VAL A 1 92 ? 9.828 12.82 1.41 1 71.88 92 VAL A C 1
ATOM 736 O O . VAL A 1 92 ? 10.117 12.188 2.43 1 71.88 92 VAL A O 1
ATOM 739 N N . ASP A 1 93 ? 10.766 13.477 0.629 1 64.81 93 ASP A N 1
ATOM 740 C CA . ASP A 1 93 ? 12.016 13.938 1.232 1 64.81 93 ASP A CA 1
ATOM 741 C C . ASP A 1 93 ? 11.75 14.969 2.324 1 64.81 93 ASP A C 1
ATOM 743 O O . ASP A 1 93 ? 11.18 16.031 2.057 1 64.81 93 ASP A O 1
ATOM 747 N N . PRO A 1 94 ? 11.977 14.531 3.541 1 62.09 94 PRO A N 1
ATOM 748 C CA . PRO A 1 94 ? 11.766 15.477 4.637 1 62.09 94 PRO A CA 1
ATOM 749 C C . PRO A 1 94 ? 12.484 16.812 4.41 1 62.09 94 PRO A C 1
ATOM 751 O O . PRO A 1 94 ? 12.102 17.828 4.992 1 62.09 94 PRO A O 1
ATOM 754 N N . SER A 1 95 ? 13.602 16.688 3.65 1 58.59 95 SER A N 1
ATOM 755 C CA . SER A 1 95 ? 14.391 17.922 3.516 1 58.59 95 SER A CA 1
ATOM 756 C C . SER A 1 95 ? 13.734 18.891 2.553 1 58.59 95 SER A C 1
ATOM 758 O O . SER A 1 95 ? 14.141 20.062 2.465 1 58.59 95 SER A O 1
ATOM 760 N N . VAL A 1 96 ? 12.805 18.438 1.729 1 53.59 96 VAL A N 1
ATOM 761 C CA . VAL A 1 96 ? 12.25 19.328 0.717 1 53.59 96 VAL A CA 1
ATOM 762 C C . VAL A 1 96 ? 11.031 20.062 1.281 1 53.59 96 VAL A C 1
ATOM 764 O O . VAL A 1 96 ? 10.047 19.438 1.669 1 53.59 96 VAL A O 1
ATOM 767 N N . PRO A 1 97 ? 11.078 21.266 1.472 1 48.59 97 PRO A N 1
ATOM 768 C CA . PRO A 1 97 ? 9.961 22.078 1.956 1 48.59 97 PRO A CA 1
ATOM 769 C C . PRO A 1 97 ? 8.742 22.016 1.034 1 48.59 97 PRO A C 1
ATOM 771 O O . PRO A 1 97 ? 8.891 21.781 -0.166 1 48.59 97 PRO A O 1
ATOM 774 N N . ALA A 1 98 ? 7.41 21.594 1.476 1 45.31 98 ALA A N 1
ATOM 775 C CA . ALA A 1 98 ? 6.148 21.703 0.75 1 45.31 98 ALA A CA 1
ATOM 776 C C . ALA A 1 98 ? 6.012 23.078 0.085 1 45.31 98 ALA A C 1
ATOM 778 O O . ALA A 1 98 ? 6.008 24.109 0.763 1 45.31 98 ALA A O 1
ATOM 779 N N . TYR A 1 99 ? 6.574 23.297 -1.062 1 38.91 99 TYR A N 1
ATOM 780 C CA . TYR A 1 99 ? 6.297 24.609 -1.631 1 38.91 99 TYR A CA 1
ATOM 781 C C . TYR A 1 99 ? 4.902 24.656 -2.236 1 38.91 99 TYR A C 1
ATOM 783 O O . TYR A 1 99 ? 4.391 23.641 -2.721 1 38.91 99 TYR A O 1
ATOM 791 N N . MET B 1 1 ? 15.164 -19.922 -1.589 1 64.69 1 MET B N 1
ATOM 792 C CA . MET B 1 1 ? 15.219 -18.547 -1.089 1 64.69 1 MET B CA 1
ATOM 793 C C . MET B 1 1 ? 14.164 -18.312 -0.007 1 64.69 1 MET B C 1
ATOM 795 O O . MET B 1 1 ? 13.055 -18.844 -0.102 1 64.69 1 MET B O 1
ATOM 799 N N . GLN B 1 2 ? 14.641 -17.844 1.078 1 78.75 2 GLN B N 1
ATOM 800 C CA . GLN B 1 2 ? 13.711 -17.609 2.18 1 78.75 2 GLN B CA 1
ATOM 801 C C . GLN B 1 2 ? 13.078 -16.219 2.074 1 78.75 2 GLN B C 1
ATOM 803 O O . GLN B 1 2 ? 13.766 -15.242 1.805 1 78.75 2 GLN B O 1
ATOM 808 N N . VAL B 1 3 ? 11.75 -16.188 1.963 1 84.38 3 VAL B N 1
ATOM 809 C CA . VAL B 1 3 ? 11.039 -14.906 1.967 1 84.38 3 VAL B CA 1
ATOM 810 C C . VAL B 1 3 ? 11.141 -14.266 3.348 1 84.38 3 VAL B C 1
ATOM 812 O O . VAL B 1 3 ? 10.828 -14.898 4.359 1 84.38 3 VAL B O 1
ATOM 815 N N . GLU B 1 4 ? 11.688 -13.094 3.342 1 80.69 4 GLU B N 1
ATOM 816 C CA . GLU B 1 4 ? 11.859 -12.383 4.605 1 80.69 4 GLU B CA 1
ATOM 817 C C . GLU B 1 4 ? 10.531 -11.82 5.105 1 80.69 4 GLU B C 1
ATOM 819 O O . GLU B 1 4 ? 9.664 -11.445 4.305 1 80.69 4 GLU B O 1
ATOM 824 N N . GLU B 1 5 ? 10.422 -11.82 6.398 1 81.62 5 GLU B N 1
ATOM 825 C CA . GLU B 1 5 ? 9.234 -11.211 6.992 1 81.62 5 GLU B CA 1
ATOM 826 C C . GLU B 1 5 ? 9.211 -9.703 6.746 1 81.62 5 GLU B C 1
ATOM 828 O O . GLU B 1 5 ? 10.242 -9.039 6.805 1 81.62 5 GLU B O 1
ATOM 833 N N . ALA B 1 6 ? 7.973 -9.273 6.418 1 81.31 6 ALA B N 1
ATOM 834 C CA . ALA B 1 6 ? 7.836 -7.848 6.141 1 81.31 6 ALA B CA 1
ATOM 835 C C . ALA B 1 6 ? 7.473 -7.074 7.406 1 81.31 6 ALA B C 1
ATOM 837 O O . ALA B 1 6 ? 6.816 -7.609 8.305 1 81.31 6 ALA B O 1
ATOM 838 N N . GLU B 1 7 ? 7.98 -5.902 7.406 1 85.31 7 GLU B N 1
ATOM 839 C CA . GLU B 1 7 ? 7.539 -5.004 8.469 1 85.31 7 GLU B CA 1
ATOM 840 C C . GLU B 1 7 ? 6.117 -4.512 8.219 1 85.31 7 GLU B C 1
ATOM 842 O O . GLU B 1 7 ? 5.664 -4.453 7.07 1 85.31 7 GLU B O 1
ATOM 847 N N . ASP B 1 8 ? 5.418 -4.176 9.305 1 91.5 8 ASP B N 1
ATOM 848 C CA . ASP B 1 8 ? 4.07 -3.631 9.195 1 91.5 8 ASP B CA 1
ATOM 849 C C . ASP B 1 8 ? 4.094 -2.227 8.594 1 91.5 8 ASP B C 1
ATOM 851 O O . ASP B 1 8 ? 4.977 -1.426 8.906 1 91.5 8 ASP B O 1
ATOM 855 N N . VAL B 1 9 ? 3.15 -2.023 7.77 1 93.62 9 VAL B N 1
ATOM 856 C CA . VAL B 1 9 ? 3.051 -0.693 7.176 1 93.62 9 VAL B CA 1
ATOM 857 C C . VAL B 1 9 ? 1.769 -0.011 7.648 1 93.62 9 VAL B C 1
ATOM 859 O O . VAL B 1 9 ? 0.83 -0.677 8.086 1 93.62 9 VAL B O 1
ATOM 862 N N . GLN B 1 10 ? 1.849 1.352 7.676 1 95.5 10 GLN B N 1
ATOM 863 C CA . GLN B 1 10 ? 0.671 2.176 7.93 1 95.5 10 GLN B CA 1
ATOM 864 C C . GLN B 1 10 ? 0.155 2.807 6.637 1 95.5 10 GLN B C 1
ATOM 866 O O . GLN B 1 10 ? 0.931 3.365 5.859 1 95.5 10 GLN B O 1
ATOM 871 N N . CYS B 1 11 ? -1.107 2.613 6.371 1 94.31 11 CYS B N 1
ATOM 872 C CA . CYS B 1 11 ? -1.745 3.168 5.184 1 94.31 11 CYS B CA 1
ATOM 873 C C . CYS B 1 11 ? -2.803 4.199 5.562 1 94.31 11 CYS B C 1
ATOM 875 O O . CYS B 1 11 ? -3.734 3.891 6.309 1 94.31 11 CYS B O 1
ATOM 877 N N . ILE B 1 12 ? -2.629 5.367 4.91 1 96.06 12 ILE B N 1
ATOM 878 C CA . ILE B 1 12 ? -3.514 6.477 5.246 1 96.06 12 ILE B CA 1
ATOM 879 C C . ILE B 1 12 ? -4.273 6.93 4 1 96.06 12 ILE B C 1
ATOM 881 O O . ILE B 1 12 ? -3.689 7.047 2.922 1 96.06 12 ILE B O 1
ATOM 885 N N . ASP B 1 13 ? -5.543 7.094 4.176 1 95.5 13 ASP B N 1
ATOM 886 C CA . ASP B 1 13 ? -6.434 7.684 3.184 1 95.5 13 ASP B CA 1
ATOM 887 C C . ASP B 1 13 ? -6.891 9.078 3.611 1 95.5 13 ASP B C 1
ATOM 889 O O . ASP B 1 13 ? -7.598 9.227 4.609 1 95.5 13 ASP B O 1
ATOM 893 N N . VAL B 1 14 ? -6.543 10.07 2.812 1 97.12 14 VAL B N 1
ATOM 894 C CA . VAL B 1 14 ? -6.824 11.43 3.266 1 97.12 14 VAL B CA 1
ATOM 895 C C . VAL B 1 14 ? -8.016 11.992 2.498 1 97.12 14 VAL B C 1
ATOM 897 O O . VAL B 1 14 ? -8.266 13.195 2.523 1 97.12 14 VAL B O 1
ATOM 900 N N . ARG B 1 15 ? -8.75 11.219 1.757 1 95.81 15 ARG B N 1
ATOM 901 C CA . ARG B 1 15 ? -9.969 11.633 1.073 1 95.81 15 ARG B CA 1
ATOM 902 C C . ARG B 1 15 ? -11.078 11.961 2.072 1 95.81 15 ARG B C 1
ATOM 904 O O . ARG B 1 15 ? -10.922 11.711 3.271 1 95.81 15 ARG B O 1
ATOM 911 N N . GLU B 1 16 ? -12.039 12.547 1.503 1 96.38 16 GLU B N 1
ATOM 912 C CA . GLU B 1 16 ? -13.172 12.883 2.361 1 96.38 16 GLU B CA 1
ATO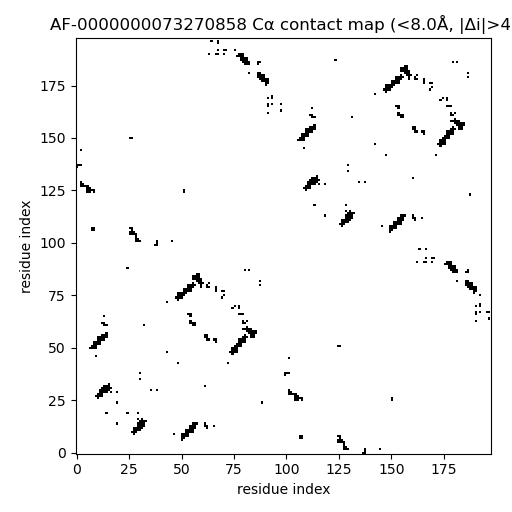M 913 C C . GLU B 1 16 ? -14.047 11.664 2.629 1 96.38 16 GLU B C 1
ATOM 915 O O . GLU B 1 16 ? -13.984 10.68 1.895 1 96.38 16 GLU B O 1
ATOM 920 N N . GLU B 1 17 ? -14.867 11.727 3.656 1 94.5 17 GLU B N 1
ATOM 921 C CA . GLU B 1 17 ? -15.695 10.609 4.09 1 94.5 17 GLU B CA 1
ATOM 922 C C . GLU B 1 17 ? -16.625 10.148 2.975 1 94.5 17 GLU B C 1
ATOM 924 O O . GLU B 1 17 ? -16.844 8.945 2.801 1 94.5 17 GLU B O 1
ATOM 929 N N . TRP B 1 18 ? -17.141 11.086 2.309 1 94.75 18 TRP B N 1
ATOM 930 C CA . TRP B 1 18 ? -18.062 10.719 1.242 1 94.75 18 TRP B CA 1
ATOM 931 C C . TRP B 1 18 ? -17.344 9.969 0.13 1 94.75 18 TRP B C 1
ATOM 933 O O . TRP B 1 18 ? -17.891 9.039 -0.463 1 94.75 18 TRP B O 1
ATOM 943 N N . GLU B 1 19 ? -16.125 10.32 -0.219 1 94.12 19 GLU B N 1
ATOM 944 C CA . GLU B 1 19 ? -15.312 9.594 -1.194 1 94.12 19 GLU B CA 1
ATOM 945 C C . GLU B 1 19 ? -15.062 8.156 -0.738 1 94.12 19 GLU B C 1
ATOM 947 O O . GLU B 1 19 ? -15.219 7.215 -1.518 1 94.12 19 GLU B O 1
ATOM 952 N N . ALA B 1 20 ? -14.641 8.07 0.539 1 92.06 20 ALA B N 1
ATOM 953 C CA . ALA B 1 20 ? -14.305 6.762 1.098 1 92.06 20 ALA B CA 1
ATOM 954 C C . ALA B 1 20 ? -15.523 5.852 1.156 1 92.06 20 ALA B C 1
ATOM 956 O O . ALA B 1 20 ? -15.406 4.629 1.045 1 92.06 20 ALA B O 1
ATOM 957 N N . SER B 1 21 ? -16.672 6.445 1.328 1 92.69 21 SER B N 1
ATOM 958 C CA . SER B 1 21 ? -17.906 5.676 1.397 1 92.69 21 SER B CA 1
ATOM 959 C C . SER B 1 21 ? -18.25 5.047 0.05 1 92.69 21 SER B C 1
ATOM 961 O O . SER B 1 21 ? -18.906 4.008 -0.009 1 92.69 21 SER B O 1
ATOM 963 N N . ILE B 1 22 ? -17.844 5.652 -1.048 1 89.69 22 ILE B N 1
ATOM 964 C CA . ILE B 1 22 ? -18.062 5.133 -2.393 1 89.69 22 ILE B CA 1
ATOM 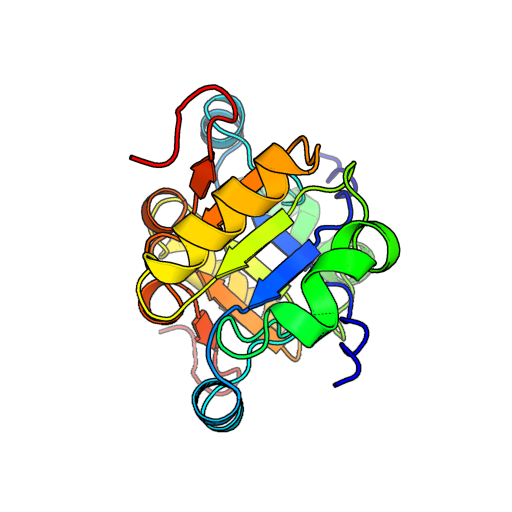965 C C . ILE B 1 22 ? -17.109 3.977 -2.66 1 89.69 22 ILE B C 1
ATOM 967 O O . ILE B 1 22 ? -17.5 2.951 -3.223 1 89.69 22 ILE B O 1
ATOM 971 N N . ALA B 1 23 ? -15.852 4.223 -2.258 1 85.25 23 ALA B N 1
ATOM 972 C CA . ALA B 1 23 ? -14.805 3.23 -2.469 1 85.25 23 ALA B CA 1
ATOM 973 C C . ALA B 1 23 ? -13.781 3.266 -1.341 1 85.25 23 ALA B C 1
ATOM 975 O O . ALA B 1 23 ? -13.031 4.234 -1.206 1 85.25 23 ALA B O 1
ATOM 976 N N . SER B 1 24 ? -13.836 2.219 -0.582 1 84.81 24 SER B N 1
ATOM 977 C CA . SER B 1 24 ? -12.859 2.129 0.494 1 84.81 24 SER B CA 1
ATOM 978 C C . SER B 1 24 ? -11.773 1.103 0.172 1 84.81 24 SER B C 1
ATOM 980 O O . SER B 1 24 ? -11.992 0.191 -0.628 1 84.81 24 SER B O 1
ATOM 982 N N . ILE B 1 25 ? -10.586 1.296 0.744 1 84.31 25 ILE B N 1
ATOM 983 C CA . ILE B 1 25 ? -9.461 0.379 0.572 1 84.31 25 ILE B CA 1
ATOM 984 C C . ILE B 1 25 ? -9.117 -0.274 1.91 1 84.31 25 ILE B C 1
ATOM 986 O O . ILE B 1 25 ? -8.75 0.411 2.865 1 84.31 25 ILE B O 1
ATOM 990 N N . PRO B 1 26 ? -9.25 -1.547 1.926 1 88.44 26 PRO B N 1
ATOM 991 C CA . PRO B 1 26 ? -8.93 -2.195 3.199 1 88.44 26 PRO B CA 1
ATOM 992 C C . PRO B 1 26 ? -7.516 -1.882 3.682 1 88.44 26 PRO B C 1
ATOM 994 O O . PRO B 1 26 ? -6.586 -1.811 2.875 1 88.44 26 PRO B O 1
ATOM 997 N N . GLY B 1 27 ? -7.422 -1.654 5.02 1 91.31 27 GLY B N 1
ATOM 998 C CA . GLY B 1 27 ? -6.117 -1.39 5.609 1 91.31 27 GLY B CA 1
ATOM 999 C C . GLY B 1 27 ? -5.781 0.089 5.672 1 91.31 27 GLY B C 1
ATOM 1000 O O . GLY B 1 27 ? -4.859 0.491 6.383 1 91.31 27 GLY B O 1
ATOM 1001 N N . PHE B 1 28 ? -6.473 0.837 4.855 1 93.38 28 PHE B N 1
ATOM 1002 C CA . PHE B 1 28 ? -6.219 2.273 4.887 1 93.38 28 PHE B CA 1
ATOM 1003 C C . PHE B 1 28 ? -7.082 2.953 5.945 1 93.38 28 PHE B C 1
ATOM 1005 O O . PHE B 1 28 ? -8.297 2.76 5.977 1 93.38 28 PHE B O 1
ATOM 1012 N N . GLN B 1 29 ? -6.402 3.756 6.793 1 95.75 29 GLN B N 1
ATOM 1013 C CA . GLN B 1 29 ? -7.105 4.547 7.797 1 95.75 29 GLN B CA 1
ATOM 1014 C C . GLN B 1 29 ? -7.484 5.922 7.254 1 95.75 29 GLN B C 1
ATOM 1016 O O . GLN B 1 29 ? -6.652 6.602 6.645 1 95.75 29 GLN B O 1
ATOM 1021 N N . LEU B 1 30 ? -8.688 6.289 7.559 1 96.19 30 LEU B N 1
ATOM 1022 C CA . LEU B 1 30 ? -9.211 7.531 6.996 1 96.19 30 LEU B CA 1
ATOM 1023 C C . LEU B 1 30 ? -8.844 8.719 7.875 1 96.19 30 LEU B C 1
ATOM 1025 O O . LEU B 1 30 ? -9.133 8.727 9.078 1 96.19 30 LEU B O 1
ATOM 1029 N N . PHE B 1 31 ? -8.227 9.695 7.277 1 97 31 PHE B N 1
ATOM 1030 C CA . PHE B 1 31 ? -7.902 11 7.859 1 97 31 PHE B CA 1
ATOM 1031 C C . PHE B 1 31 ? -8.352 12.125 6.941 1 97 31 PHE B C 1
ATOM 1033 O O . PHE B 1 31 ? -7.523 12.766 6.285 1 97 31 PHE B O 1
ATOM 1040 N N . PRO B 1 32 ? -9.648 12.344 6.961 1 96.56 32 PRO B N 1
ATOM 1041 C CA . PRO B 1 32 ? -10.109 13.406 6.062 1 96.56 32 PRO B CA 1
ATOM 1042 C C . PRO B 1 32 ? -9.422 14.75 6.332 1 96.56 32 PRO B C 1
ATOM 1044 O O . PRO B 1 32 ? -9.422 15.227 7.473 1 96.56 32 PRO B O 1
ATOM 1047 N N . LEU B 1 33 ? -8.906 15.344 5.262 1 95.81 33 LEU B N 1
ATOM 1048 C CA . LEU B 1 33 ? -8.148 16.578 5.453 1 95.81 33 LEU B CA 1
ATOM 1049 C C . LEU B 1 33 ? -9.047 17.688 5.988 1 95.81 33 LEU B C 1
ATOM 1051 O O . LEU B 1 33 ? -8.594 18.531 6.77 1 95.81 33 LEU B O 1
ATOM 1055 N N . SER B 1 34 ? -10.289 17.688 5.602 1 95.56 34 SER B N 1
ATOM 1056 C CA . SER B 1 34 ? -11.234 18.703 6.055 1 95.56 34 SER B CA 1
ATOM 1057 C C . SER B 1 34 ? -11.445 18.641 7.562 1 95.56 34 SER B C 1
ATOM 1059 O O . SER B 1 34 ? -11.969 19.578 8.164 1 95.56 34 SER B O 1
ATOM 1061 N N . ARG B 1 35 ? -11.086 17.625 8.141 1 95.75 35 ARG B N 1
ATOM 1062 C CA . ARG B 1 35 ? -11.289 17.438 9.578 1 95.75 35 ARG B CA 1
ATOM 1063 C C . ARG B 1 35 ? -9.953 17.391 10.312 1 95.75 35 ARG B C 1
ATOM 1065 O O . ARG B 1 35 ? -9.836 16.734 11.352 1 95.75 35 ARG B O 1
ATOM 1072 N N . MET B 1 36 ? -9.008 17.969 9.797 1 95.44 36 MET B N 1
ATOM 1073 C CA . MET B 1 36 ? -7.645 17.938 10.32 1 95.44 36 MET B CA 1
ATOM 1074 C C . MET B 1 36 ? -7.625 18.297 11.797 1 95.44 36 MET B C 1
ATOM 1076 O O . MET B 1 36 ? -6.867 17.719 12.578 1 95.44 36 MET B O 1
ATOM 1080 N N . GLU B 1 37 ? -8.406 19.203 12.211 1 94.5 37 GLU B N 1
ATOM 1081 C CA . GLU B 1 37 ? -8.43 19.672 13.594 1 94.5 37 GLU B CA 1
ATOM 1082 C C . GLU B 1 37 ? -8.773 18.547 14.555 1 94.5 37 GLU B C 1
ATOM 1084 O O . GLU B 1 37 ? -8.438 18.594 15.734 1 94.5 37 GLU B O 1
ATOM 1089 N N . GLU B 1 38 ? -9.414 17.547 14.094 1 95.38 38 GLU B N 1
ATOM 1090 C CA . GLU B 1 38 ? -9.906 16.469 14.945 1 95.38 38 GLU B CA 1
ATOM 1091 C C . GLU B 1 38 ? -8.82 15.422 15.18 1 95.38 38 GLU B C 1
ATOM 1093 O O . GLU B 1 38 ? -8.898 14.648 16.141 1 95.38 38 GLU B O 1
ATOM 1098 N N . TRP B 1 39 ? -7.891 15.344 14.289 1 95.44 39 TRP B N 1
ATOM 1099 C CA . TRP B 1 39 ? -6.973 14.219 14.422 1 95.44 39 TRP B CA 1
ATOM 1100 C C . TRP B 1 39 ? -5.523 14.695 14.414 1 95.44 39 TRP B C 1
ATOM 1102 O O . TRP B 1 39 ? -4.617 13.945 14.797 1 95.44 39 TRP B O 1
ATOM 1112 N N . GLU B 1 40 ? -5.191 15.867 14.039 1 94.94 40 GLU B N 1
ATOM 1113 C CA . GLU B 1 40 ? -3.811 16.312 13.852 1 94.94 40 GLU B CA 1
ATOM 1114 C C . GLU B 1 40 ? -3.008 16.172 15.141 1 94.94 40 GLU B C 1
ATOM 1116 O O . GLU B 1 40 ? -1.872 15.695 15.125 1 94.94 40 GLU B O 1
ATOM 1121 N N . THR B 1 41 ? -3.549 16.625 16.234 1 93.44 41 THR B N 1
ATOM 1122 C CA . THR B 1 41 ? -2.834 16.641 17.5 1 93.44 41 THR B CA 1
ATOM 1123 C C . THR B 1 41 ? -2.637 15.219 18.031 1 93.44 41 THR B C 1
ATOM 1125 O O . THR B 1 41 ? -1.825 15 18.938 1 93.44 41 THR B O 1
ATOM 1128 N N . LYS B 1 42 ? -3.359 14.305 17.516 1 94.25 42 LYS B N 1
ATOM 1129 C CA . LYS B 1 42 ? -3.303 12.922 17.969 1 94.25 42 LYS B CA 1
ATOM 1130 C C . LYS B 1 42 ? -2.547 12.047 16.969 1 94.25 42 LYS B C 1
ATOM 1132 O O . LYS B 1 42 ? -2.488 10.828 17.125 1 94.25 42 LYS B O 1
ATOM 1137 N N . LEU B 1 43 ? -2.014 12.539 16 1 94.06 43 LEU B N 1
ATOM 1138 C CA . LEU B 1 43 ? -1.425 11.812 14.883 1 94.06 43 LEU B CA 1
ATOM 1139 C C . LEU B 1 43 ? -0.364 10.828 15.367 1 94.06 43 LEU B C 1
ATOM 1141 O O . LEU B 1 43 ? -0.385 9.656 15 1 94.06 43 LEU B O 1
ATOM 1145 N N . THR B 1 44 ? 0.542 11.281 16.281 1 93.62 44 THR B N 1
ATOM 1146 C CA . THR B 1 44 ? 1.669 10.461 16.703 1 93.62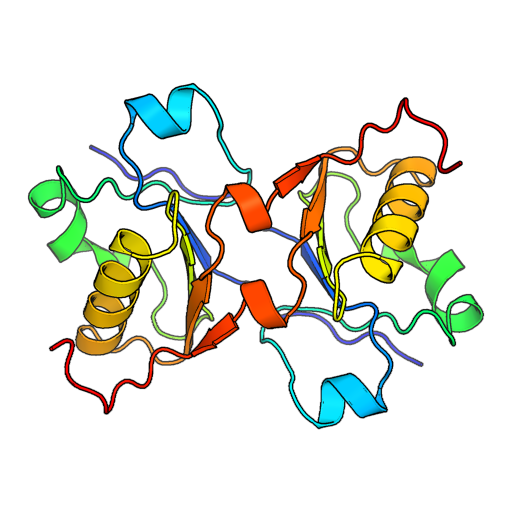 44 THR B CA 1
ATOM 1147 C C . THR B 1 44 ? 1.229 9.445 17.766 1 93.62 44 THR B C 1
ATOM 1149 O O . THR B 1 44 ? 1.991 8.547 18.125 1 93.62 44 THR B O 1
ATOM 1152 N N . THR B 1 45 ? 0.024 9.688 18.266 1 93.81 45 THR B N 1
ATOM 1153 C CA . THR B 1 45 ? -0.54 8.695 19.172 1 93.81 45 THR B CA 1
ATOM 1154 C C . THR B 1 45 ? -1.257 7.594 18.391 1 93.81 45 THR B C 1
ATOM 1156 O O . THR B 1 45 ? -1.28 6.438 18.812 1 93.81 45 THR B O 1
ATOM 1159 N N . ILE B 1 46 ? -1.755 7.945 17.312 1 94.69 46 ILE B N 1
ATOM 1160 C CA . ILE B 1 46 ? -2.523 7.027 16.484 1 94.69 46 ILE B CA 1
ATOM 1161 C C . ILE B 1 46 ? -1.579 6.238 15.57 1 94.69 46 ILE B C 1
ATOM 1163 O O . ILE B 1 46 ? -1.754 5.035 15.383 1 94.69 46 ILE B O 1
ATOM 1167 N N . LEU B 1 47 ? -0.6 6.922 15.07 1 95.94 47 LEU B N 1
ATOM 1168 C CA . LEU B 1 47 ? 0.354 6.336 14.133 1 95.94 47 LEU B CA 1
ATOM 1169 C C . LEU B 1 47 ? 1.743 6.25 14.758 1 95.94 47 LEU B C 1
ATOM 1171 O O . LEU B 1 47 ? 2.111 7.09 15.586 1 95.94 47 LEU B O 1
ATOM 1175 N N . ASP B 1 48 ? 2.48 5.285 14.344 1 95.81 48 ASP B N 1
ATOM 1176 C CA . ASP B 1 48 ? 3.855 5.086 14.789 1 95.81 48 ASP B CA 1
ATOM 1177 C C . ASP B 1 48 ? 4.844 5.758 13.836 1 95.81 48 ASP B C 1
ATOM 1179 O O . ASP B 1 48 ? 4.992 5.336 12.688 1 95.81 48 ASP B O 1
ATOM 1183 N N . PRO B 1 49 ? 5.578 6.73 14.312 1 95.88 49 PRO B N 1
ATOM 1184 C CA . PRO B 1 49 ? 6.488 7.469 13.43 1 95.88 49 PRO B CA 1
ATOM 1185 C C . PRO B 1 49 ? 7.633 6.609 12.914 1 95.88 49 PRO B C 1
ATOM 1187 O O . PRO B 1 49 ? 8.336 7.008 11.977 1 95.88 49 PRO B O 1
ATOM 1190 N N . GLN B 1 50 ? 7.867 5.441 13.43 1 94.94 50 GLN B N 1
ATOM 1191 C CA . GLN B 1 50 ? 8.984 4.59 13.031 1 94.94 50 GLN B CA 1
ATOM 1192 C C . GLN B 1 50 ? 8.562 3.613 11.938 1 94.94 50 GLN B C 1
ATOM 1194 O O . GLN B 1 50 ? 9.406 2.932 11.352 1 94.94 50 GLN B O 1
ATOM 1199 N N . LYS B 1 51 ? 7.277 3.545 11.711 1 94.94 51 LYS B N 1
ATOM 1200 C CA . LYS B 1 51 ? 6.789 2.604 10.711 1 94.94 51 LYS B CA 1
ATOM 1201 C C . LYS B 1 51 ? 6.625 3.283 9.352 1 94.94 51 LYS B C 1
ATOM 1203 O O . LYS B 1 51 ? 6.184 4.434 9.281 1 94.94 51 LYS B O 1
ATOM 1208 N N . PRO B 1 52 ? 6.965 2.502 8.25 1 94.5 52 PRO B N 1
ATOM 1209 C CA . PRO B 1 52 ? 6.652 3.057 6.93 1 94.5 52 PRO B CA 1
ATOM 1210 C C . PRO B 1 52 ? 5.18 3.436 6.781 1 94.5 52 PRO B C 1
ATOM 1212 O O . PRO B 1 52 ? 4.301 2.676 7.191 1 94.5 52 PRO B O 1
ATOM 1215 N N . THR B 1 53 ? 4.98 4.672 6.227 1 95.44 53 THR B N 1
ATOM 1216 C CA . THR B 1 53 ? 3.623 5.195 6.117 1 95.44 53 THR B CA 1
ATOM 1217 C C . THR B 1 53 ? 3.32 5.621 4.684 1 95.44 53 THR B C 1
ATOM 1219 O O . THR B 1 53 ? 4.078 6.387 4.086 1 95.44 53 THR B O 1
ATOM 1222 N N . PHE B 1 54 ? 2.252 5.094 4.152 1 93.56 54 PHE B N 1
ATOM 1223 C CA . PHE B 1 54 ? 1.807 5.391 2.797 1 93.56 54 PHE B CA 1
ATOM 1224 C C . PHE B 1 54 ? 0.574 6.285 2.816 1 93.56 54 PHE B C 1
ATOM 1226 O O . PHE B 1 54 ? -0.405 5.988 3.504 1 93.56 54 PHE B O 1
ATOM 1233 N N . CYS B 1 55 ? 0.645 7.348 2.064 1 95.25 55 CYS B N 1
ATOM 1234 C CA . CYS B 1 55 ? -0.461 8.297 1.981 1 95.25 55 CYS B CA 1
ATOM 1235 C C . CYS B 1 55 ? -1.151 8.211 0.625 1 95.25 55 CYS B C 1
ATOM 1237 O O . CYS B 1 55 ? -0.489 8.148 -0.411 1 95.25 55 CYS B O 1
ATOM 1239 N N . LEU B 1 56 ? -2.496 8.266 0.737 1 93.94 56 LEU B N 1
ATOM 1240 C CA . LEU B 1 56 ? -3.285 8.109 -0.479 1 93.94 56 LEU B CA 1
ATOM 1241 C C . LEU B 1 56 ? -4.414 9.133 -0.531 1 93.94 56 LEU B C 1
ATOM 1243 O O . LEU B 1 56 ? -5.062 9.398 0.482 1 93.94 56 LEU B O 1
ATOM 1247 N N . CYS B 1 57 ? -4.602 9.625 -1.75 1 94.38 57 CYS B N 1
ATOM 1248 C CA . CYS B 1 57 ? -5.816 10.367 -2.074 1 94.38 57 CYS B CA 1
ATOM 1249 C C . CYS B 1 57 ? -6.32 10 -3.465 1 94.38 57 CYS B C 1
ATOM 1251 O O . CYS B 1 57 ? -6.035 8.914 -3.969 1 94.38 57 CYS B O 1
ATOM 1253 N N . HIS B 1 58 ? -7.137 10.781 -4.047 1 91.12 58 HIS B N 1
ATOM 1254 C CA . HIS B 1 58 ? -7.719 10.484 -5.348 1 91.12 58 HIS B CA 1
ATOM 1255 C C . HIS B 1 58 ? -6.676 10.594 -6.457 1 91.12 58 HIS B C 1
ATOM 1257 O O . HIS B 1 58 ? -6.57 9.703 -7.305 1 91.12 58 HIS B O 1
ATOM 1263 N N . HIS B 1 59 ? -5.855 11.625 -6.332 1 88.38 59 HIS B N 1
ATOM 1264 C CA . HIS B 1 59 ? -4.965 11.875 -7.461 1 88.38 59 HIS B CA 1
ATOM 1265 C C . HIS B 1 59 ? -3.527 12.086 -6.992 1 88.38 59 HIS B C 1
ATOM 1267 O O . HIS B 1 59 ? -2.643 12.383 -7.801 1 88.38 59 HIS B O 1
ATOM 1273 N N . GLY B 1 60 ? -3.273 12.031 -5.832 1 90.31 60 GLY B N 1
ATOM 1274 C CA . GLY B 1 60 ? -1.911 12.109 -5.336 1 90.31 60 GLY B CA 1
ATOM 1275 C C . GLY B 1 60 ? -1.556 13.477 -4.785 1 90.31 60 GLY B C 1
ATOM 1276 O O . GLY B 1 60 ? -0.531 13.641 -4.117 1 90.31 60 GLY B O 1
ATOM 1277 N N . ILE B 1 61 ? -2.402 14.453 -4.926 1 90.88 61 ILE B N 1
ATOM 1278 C CA . ILE B 1 61 ? -2.072 15.828 -4.559 1 90.88 61 ILE B CA 1
ATOM 1279 C C . ILE B 1 61 ? -2.307 16.031 -3.064 1 90.88 61 ILE B C 1
ATOM 1281 O O . ILE B 1 61 ? -1.413 16.484 -2.348 1 90.88 61 ILE B O 1
ATOM 1285 N N . ARG B 1 62 ? -3.48 15.742 -2.562 1 95.38 62 ARG B N 1
ATOM 1286 C CA . ARG B 1 62 ? -3.791 15.914 -1.148 1 95.38 62 ARG B CA 1
ATOM 1287 C C . ARG B 1 62 ? -2.932 15 -0.282 1 95.38 62 ARG B C 1
ATOM 1289 O O . ARG B 1 62 ? -2.492 15.391 0.8 1 95.38 62 ARG B O 1
ATOM 1296 N N . SER B 1 63 ? -2.662 13.812 -0.796 1 95.31 63 SER B N 1
ATOM 1297 C CA . SER B 1 63 ? -1.822 12.883 -0.043 1 95.31 63 SER B CA 1
ATOM 1298 C C . SER B 1 63 ? -0.385 13.383 0.044 1 95.31 63 SER B C 1
ATOM 1300 O O . SER B 1 63 ? 0.313 13.117 1.024 1 95.31 63 SER B O 1
ATOM 1302 N N . GLN B 1 64 ? -0.009 14.133 -0.907 1 93.62 64 GLN B N 1
ATOM 1303 C CA . GLN B 1 64 ? 1.315 14.734 -0.832 1 93.62 64 GLN B CA 1
ATOM 1304 C C . GLN B 1 64 ? 1.401 15.727 0.324 1 93.62 64 GLN B C 1
ATOM 1306 O O . GLN B 1 64 ? 2.406 15.773 1.036 1 93.62 64 GLN B O 1
ATOM 1311 N N . ARG B 1 65 ? 0.433 16.438 0.5 1 93.12 65 ARG B N 1
ATOM 1312 C CA . ARG B 1 65 ? 0.367 17.375 1.619 1 93.12 65 ARG B CA 1
ATOM 1313 C C . ARG B 1 65 ? 0.425 16.641 2.953 1 93.12 65 ARG B C 1
ATOM 1315 O O . ARG B 1 65 ? 1.147 17.047 3.863 1 93.12 65 ARG B O 1
ATOM 1322 N N . MET B 1 66 ? -0.321 15.586 3.037 1 96.38 66 MET B N 1
ATOM 1323 C CA . MET B 1 66 ? -0.307 14.766 4.246 1 96.38 66 MET B CA 1
ATOM 1324 C C . MET B 1 66 ? 1.087 14.203 4.504 1 96.38 66 MET B C 1
ATOM 1326 O O . MET B 1 66 ? 1.564 14.219 5.641 1 96.38 66 MET B O 1
ATOM 1330 N N . ALA B 1 67 ? 1.681 13.766 3.484 1 96.19 67 ALA B N 1
ATOM 1331 C CA . ALA B 1 67 ? 3.023 13.203 3.615 1 96.19 67 ALA B CA 1
ATOM 1332 C C . ALA B 1 67 ? 3.992 14.234 4.191 1 96.19 67 ALA B C 1
ATOM 1334 O O . ALA B 1 67 ? 4.781 13.914 5.086 1 96.19 67 ALA B O 1
ATOM 1335 N N . GLN B 1 68 ? 3.873 15.406 3.76 1 93.88 68 GLN B N 1
ATOM 1336 C CA . GLN B 1 68 ? 4.734 16.469 4.258 1 93.88 68 GLN B CA 1
ATOM 1337 C C . GLN B 1 68 ? 4.457 16.766 5.727 1 93.88 68 GLN B C 1
ATOM 1339 O O . GLN B 1 68 ? 5.387 16.984 6.508 1 93.88 68 GLN B O 1
ATOM 1344 N N . LEU B 1 69 ? 3.24 16.812 6.031 1 95.06 69 LEU B N 1
ATOM 1345 C CA . LEU B 1 69 ? 2.857 17 7.426 1 95.06 69 LEU B CA 1
ATOM 1346 C C . LEU B 1 69 ? 3.453 15.922 8.312 1 95.06 69 LEU B C 1
ATOM 1348 O O . LEU B 1 69 ? 3.998 16.219 9.383 1 95.06 69 LEU B O 1
ATOM 1352 N N . LEU B 1 70 ? 3.344 14.719 7.902 1 96.69 70 LEU B N 1
ATOM 1353 C CA . LEU B 1 70 ? 3.879 13.602 8.672 1 96.69 70 LEU B CA 1
ATOM 1354 C C . LEU B 1 70 ? 5.379 13.75 8.883 1 96.69 70 LEU B C 1
ATOM 1356 O O . LEU B 1 70 ? 5.883 13.539 9.992 1 96.69 70 LEU B O 1
ATOM 1360 N N . VAL B 1 71 ? 6.055 14.125 7.805 1 95.06 71 VAL B N 1
ATOM 1361 C CA . VAL B 1 71 ? 7.496 14.344 7.898 1 95.06 71 VAL B CA 1
ATOM 1362 C C . VAL B 1 71 ? 7.785 15.438 8.922 1 95.06 71 VAL B C 1
ATOM 1364 O O . VAL B 1 71 ? 8.68 15.289 9.758 1 95.06 71 VAL B O 1
ATOM 1367 N N . SER B 1 72 ? 7.035 16.438 8.852 1 93.75 72 SER B N 1
ATOM 1368 C CA . SER B 1 72 ? 7.23 17.547 9.781 1 93.75 72 SER B CA 1
ATOM 1369 C C . SER B 1 72 ? 6.988 17.109 11.227 1 93.75 72 SER B C 1
ATOM 1371 O O . SER B 1 72 ? 7.48 17.734 12.164 1 93.75 72 SER B O 1
ATOM 1373 N N . LYS B 1 73 ? 6.227 16.062 11.406 1 94.88 73 LYS B N 1
ATOM 1374 C CA . LYS B 1 73 ? 5.918 15.547 12.734 1 94.88 73 LYS B CA 1
ATOM 1375 C C . LYS B 1 73 ? 6.906 14.461 13.156 1 94.88 73 LYS B C 1
ATOM 1377 O O . LYS B 1 73 ? 6.715 13.797 14.172 1 94.88 73 LYS B O 1
ATOM 1382 N N . GLY B 1 74 ? 7.902 14.172 12.336 1 94.25 74 GLY B N 1
ATOM 1383 C CA . GLY B 1 74 ? 8.992 13.297 12.75 1 94.25 74 GLY B CA 1
ATOM 1384 C C . GLY B 1 74 ? 8.891 11.906 12.148 1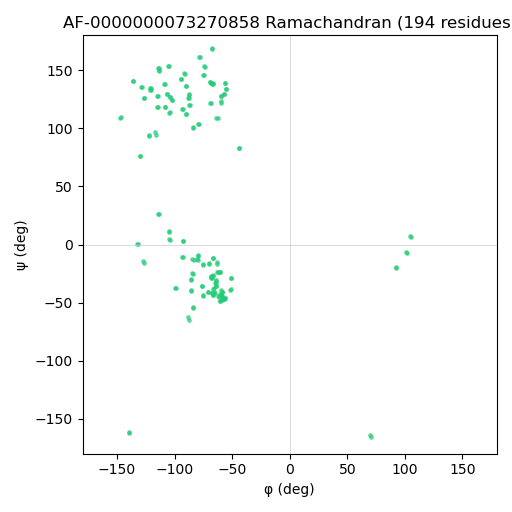 94.25 74 GLY B C 1
ATOM 1385 O O . GLY B 1 74 ? 9.648 11.008 12.523 1 94.25 74 GLY B O 1
ATOM 1386 N N . PHE B 1 75 ? 7.977 11.727 11.266 1 95.75 75 PHE B N 1
ATOM 1387 C CA . PHE B 1 75 ? 7.91 10.438 10.586 1 95.75 75 PHE B CA 1
ATOM 1388 C C . PHE B 1 75 ? 9.117 10.25 9.672 1 95.75 75 PHE B C 1
ATOM 1390 O O . PHE B 1 75 ? 9.492 11.156 8.93 1 95.75 75 PHE B O 1
ATOM 1397 N N . GLN B 1 76 ? 9.672 9.039 9.664 1 91.62 76 GLN B N 1
ATOM 1398 C CA . GLN B 1 76 ? 10.969 8.812 9.039 1 91.62 76 GLN B CA 1
ATOM 1399 C C . GLN B 1 76 ? 10.812 8.219 7.641 1 91.62 76 GLN B C 1
ATOM 1401 O O . GLN B 1 76 ? 11.633 8.469 6.758 1 91.62 76 GLN B O 1
ATOM 1406 N N . GLU B 1 77 ? 9.891 7.379 7.426 1 92.38 77 GLU B N 1
ATOM 1407 C CA . GLU B 1 77 ? 9.625 6.711 6.156 1 92.38 77 GLU B CA 1
ATOM 1408 C C . GLU B 1 77 ? 8.195 6.977 5.68 1 92.38 77 GLU B C 1
ATOM 1410 O O . GLU B 1 77 ? 7.273 6.242 6.035 1 92.38 77 GLU B O 1
ATOM 1415 N N . VAL B 1 78 ? 8.117 8.031 4.855 1 94.56 78 VAL B N 1
ATOM 1416 C CA . VAL B 1 78 ? 6.805 8.445 4.371 1 94.56 78 VAL B CA 1
ATOM 1417 C C . VAL B 1 78 ? 6.77 8.383 2.846 1 94.56 78 VAL B C 1
ATOM 1419 O O . VAL B 1 78 ? 7.703 8.836 2.178 1 94.56 78 VAL B O 1
ATOM 1422 N N . TYR B 1 79 ? 5.668 7.812 2.357 1 91.5 79 TYR B N 1
ATOM 1423 C CA . TYR B 1 79 ? 5.508 7.609 0.922 1 91.5 79 TYR B CA 1
ATOM 1424 C C . TYR B 1 79 ? 4.172 8.156 0.44 1 91.5 79 TYR B C 1
ATOM 1426 O O . TYR B 1 79 ? 3.148 8 1.112 1 91.5 79 TYR B O 1
ATOM 1434 N N . ASN B 1 80 ? 4.254 8.867 -0.711 1 92.75 80 ASN B N 1
ATOM 1435 C CA . ASN B 1 80 ? 3.045 9.336 -1.375 1 92.75 80 ASN B CA 1
ATOM 1436 C C . ASN B 1 80 ? 2.691 8.477 -2.582 1 92.75 80 ASN B C 1
ATOM 1438 O O . ASN B 1 80 ? 3.521 8.273 -3.471 1 92.75 80 ASN B O 1
ATOM 1442 N N . ILE B 1 81 ? 1.475 7.961 -2.566 1 89.19 81 ILE B N 1
ATOM 1443 C CA . ILE B 1 81 ? 0.985 7.238 -3.732 1 89.19 81 ILE B CA 1
ATOM 1444 C C . ILE B 1 81 ? 0.534 8.227 -4.805 1 89.19 81 ILE B C 1
ATOM 1446 O O . ILE B 1 81 ? -0.593 8.727 -4.762 1 89.19 81 ILE B O 1
ATOM 1450 N N . VAL B 1 82 ? 1.298 8.414 -5.805 1 86.44 82 VAL B N 1
ATOM 1451 C CA . VAL B 1 82 ? 1.199 9.531 -6.734 1 86.44 82 VAL B CA 1
ATOM 1452 C C . VAL B 1 82 ? 0.024 9.312 -7.684 1 86.44 82 VAL B C 1
ATOM 1454 O O . VAL B 1 82 ? -0.667 10.266 -8.055 1 86.44 82 VAL B O 1
ATOM 1457 N N . GLY B 1 83 ? -0.237 8.141 -8.055 1 84.75 83 GLY B N 1
ATOM 1458 C CA . GLY B 1 83 ? -1.315 7.852 -8.984 1 84.75 83 GLY B CA 1
ATOM 1459 C C . GLY B 1 83 ? -2.684 7.84 -8.328 1 84.75 83 GLY B C 1
ATOM 1460 O O . GLY B 1 83 ? -3.707 7.801 -9.016 1 84.75 83 GLY B O 1
ATOM 1461 N N . GLY B 1 84 ? -2.67 7.895 -7.004 1 87.62 84 GLY B N 1
ATOM 1462 C CA . GLY B 1 84 ? -3.93 7.895 -6.277 1 87.62 84 GLY B CA 1
ATOM 1463 C C . GLY B 1 84 ? -4.648 6.559 -6.328 1 87.62 84 GLY B C 1
ATOM 1464 O O . GLY B 1 84 ? -4.027 5.527 -6.59 1 87.62 84 GLY B O 1
ATOM 1465 N N . ILE B 1 85 ? -5.945 6.66 -5.926 1 83.88 85 ILE B N 1
ATOM 1466 C CA . ILE B 1 85 ? -6.73 5.434 -5.871 1 83.88 85 ILE B CA 1
ATOM 1467 C C . ILE B 1 85 ? -6.926 4.883 -7.277 1 83.88 85 ILE B C 1
ATOM 1469 O O . ILE B 1 85 ? -7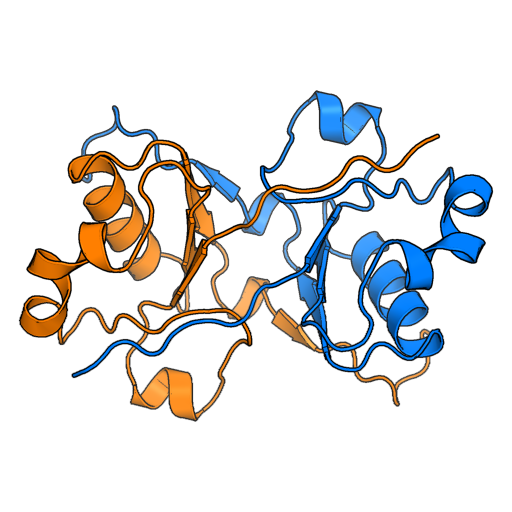.055 3.668 -7.465 1 83.88 85 ILE B O 1
ATOM 1473 N N . ASP B 1 86 ? -6.895 5.699 -8.242 1 75.75 86 ASP B N 1
ATOM 1474 C CA . ASP B 1 86 ? -7.105 5.289 -9.625 1 75.75 86 ASP B CA 1
ATOM 1475 C C . ASP B 1 86 ? -5.957 4.418 -10.125 1 75.75 86 ASP B C 1
ATOM 1477 O O . ASP B 1 86 ? -6.176 3.461 -10.875 1 75.75 86 ASP B O 1
ATOM 1481 N N . ALA B 1 87 ? -4.777 4.77 -9.797 1 70.69 87 ALA B N 1
ATOM 1482 C CA . ALA B 1 87 ? -3.594 4.016 -10.211 1 70.69 87 ALA B CA 1
ATOM 1483 C C . ALA B 1 87 ? -3.318 2.863 -9.25 1 70.69 87 ALA B C 1
ATOM 1485 O O . ALA B 1 87 ? -2.469 2.012 -9.516 1 70.69 87 ALA B O 1
ATOM 1486 N N . TYR B 1 88 ? -3.992 2.953 -8.18 1 68.31 88 TYR B N 1
ATOM 1487 C CA . TYR B 1 88 ? -3.699 2.004 -7.113 1 68.31 88 TYR B CA 1
ATOM 1488 C C . TYR B 1 88 ? -4.516 0.726 -7.277 1 68.31 88 TYR B C 1
ATOM 1490 O O . TYR B 1 88 ? -3.961 -0.377 -7.262 1 68.31 88 TYR B O 1
ATOM 1498 N N . CYS B 1 89 ? -5.812 0.798 -7.176 1 64.44 89 CYS B N 1
ATOM 1499 C CA . CYS B 1 89 ? -6.523 -0.397 -6.738 1 64.44 89 CYS B CA 1
ATOM 1500 C C . CYS B 1 89 ? -7.461 -0.904 -7.832 1 64.44 89 CYS B C 1
ATOM 1502 O O . CYS B 1 89 ? -8.391 -0.205 -8.227 1 64.44 89 CYS B O 1
ATOM 1504 N N . ARG B 1 90 ? -6.848 -1.95 -8.578 1 74.19 90 ARG B N 1
ATOM 1505 C CA . ARG B 1 90 ? -7.859 -2.793 -9.211 1 74.19 90 ARG B CA 1
ATOM 1506 C C . ARG B 1 90 ? -8.016 -4.117 -8.469 1 74.19 90 ARG B C 1
ATOM 1508 O O . ARG B 1 90 ? -7.031 -4.832 -8.258 1 74.19 90 ARG B O 1
ATOM 1515 N N . THR B 1 91 ? -9.219 -4.242 -7.895 1 67.69 91 THR B N 1
ATOM 1516 C CA . THR B 1 91 ? -9.539 -5.52 -7.262 1 67.69 91 THR B CA 1
ATOM 1517 C C . THR B 1 91 ? -9.469 -6.656 -8.273 1 67.69 91 THR B C 1
ATOM 1519 O O . THR B 1 91 ? -9.836 -6.484 -9.438 1 67.69 91 THR B O 1
ATOM 1522 N N . VAL B 1 92 ? -8.703 -7.605 -7.828 1 72.19 92 VAL B N 1
ATOM 1523 C CA . VAL B 1 92 ? -8.656 -8.797 -8.672 1 72.19 92 VAL B CA 1
ATOM 1524 C C . VAL B 1 92 ? -9.836 -9.703 -8.344 1 72.19 92 VAL B C 1
ATOM 1526 O O . VAL B 1 92 ? -10.023 -10.102 -7.191 1 72.19 92 VAL B O 1
ATOM 1529 N N . ASP B 1 93 ? -10.844 -9.578 -9.281 1 65.38 93 ASP B N 1
ATOM 1530 C CA . ASP B 1 93 ? -12.062 -10.375 -9.164 1 65.38 93 ASP B CA 1
ATOM 1531 C C . ASP B 1 93 ? -11.75 -11.867 -9.297 1 65.38 93 ASP B C 1
ATOM 1533 O O . ASP B 1 93 ? -11.242 -12.312 -10.32 1 65.38 93 ASP B O 1
ATOM 1537 N N . PRO B 1 94 ? -11.875 -12.539 -8.156 1 62.59 94 PRO B N 1
ATOM 1538 C CA . PRO B 1 94 ? -11.617 -13.977 -8.211 1 62.59 94 PRO B CA 1
ATOM 1539 C C . PRO B 1 94 ? -12.391 -14.672 -9.328 1 62.59 94 PRO B C 1
ATOM 1541 O O . PRO B 1 94 ? -12 -15.758 -9.773 1 62.59 94 PRO B O 1
ATOM 1544 N N . SER B 1 95 ? -13.57 -14.055 -9.641 1 59.22 95 SER B N 1
ATOM 1545 C CA . SER B 1 95 ? -14.406 -14.75 -10.609 1 59.22 95 SER B CA 1
ATOM 1546 C C . SER B 1 95 ? -13.859 -14.609 -12.023 1 59.22 95 SER B C 1
ATOM 1548 O O . SER B 1 95 ? -14.305 -15.297 -12.938 1 59.22 95 SER B O 1
ATOM 1550 N N . VAL B 1 96 ? -12.984 -13.648 -12.273 1 53.91 96 VAL B N 1
ATOM 1551 C CA . VAL B 1 96 ? -12.547 -13.414 -13.641 1 53.91 96 VAL B CA 1
ATOM 1552 C C . VAL B 1 96 ? -11.312 -14.266 -13.945 1 53.91 96 VAL B C 1
ATOM 1554 O O . VAL B 1 96 ? -10.281 -14.133 -13.289 1 53.91 96 VAL B O 1
ATOM 1557 N N . PRO B 1 97 ? -11.383 -15.172 -14.734 1 48.91 97 PRO B N 1
ATOM 1558 C CA . PRO B 1 97 ? -10.266 -16.016 -15.148 1 48.91 97 PRO B CA 1
ATOM 1559 C C . PRO B 1 97 ? -9.125 -15.227 -15.789 1 48.91 97 PRO B C 1
ATOM 1561 O O . PRO B 1 97 ? -9.352 -14.148 -16.344 1 48.91 97 PRO B O 1
ATOM 1564 N N . ALA B 1 98 ? -7.766 -15.242 -15.273 1 45.34 98 ALA B N 1
ATOM 1565 C CA . ALA B 1 98 ? -6.574 -14.695 -15.922 1 45.34 98 ALA B CA 1
ATOM 1566 C C . ALA B 1 98 ? -6.547 -15.055 -17.406 1 45.34 98 ALA B C 1
ATOM 1568 O O . ALA B 1 98 ? -6.512 -16.234 -17.766 1 45.34 98 ALA B O 1
ATOM 1569 N N . TYR B 1 99 ? -7.199 -14.352 -18.25 1 39.16 99 TYR B N 1
ATOM 1570 C CA . TYR B 1 99 ? -7.031 -14.742 -19.641 1 39.16 99 TYR B CA 1
ATOM 1571 C C . TYR B 1 99 ? -5.688 -14.258 -20.188 1 39.16 99 TYR B C 1
ATOM 1573 O O . TYR B 1 99 ? -5.164 -13.234 -19.75 1 39.16 99 TYR B O 1
#

Sequence (198 aa):
MQVEEAEDVQCIDVREEWEASIASIPGFQLFPLSRMEEWETKLTTILDPQKPTFCLCHHGIRSQRMAQLLVSKGFQEVYNIVGGIDAYCRTVDPSVPAYMQVEEAEDVQCIDVREEWEASIASIPGFQLFPLSRMEEWETKLTTILDPQKPTFCLCHHGIRSQRMAQLLVSKGFQEVYNIVGGIDAYCRTVDPSVPAY

pLDDT: mean 87.93, std 12.31, range [38.91, 97.12]

Nearest PDB structures (foldseek):
  1gn0-assembly1_A  TM=8.806E-01  e=6.329E-04  Escherichia coli BL21(DE3)
  2jts-assembly1_A  TM=8.630E-01  e=6.771E-04  unclassified
  3hix-assembly3_C  TM=8.867E-01  e=1.421E-03  Nostoc sp. PCC 7120 = FACHB-418
  6hiv-assembly1_DT  TM=7.497E-01  e=8.198E-03  Trypanosoma brucei brucei
  6hix-assembly1_Bb  TM=7.358E-01  e=1.841E-02  Trypanosoma brucei brucei

InterPro domains:
  IPR001763 Rhodanese-like domain [PF00581] (5-89)
  IPR001763 Rhodanese-like domain [PS50206] (5-97)
  IPR001763 Rhodanese-like domain [SM00450] (1-94)
  IPR036873 Rhodanese-like domain superfamily [G3DSA:3.40.250.10] (1-99)
  IPR036873 Rhodanese-like domain superfamily [SSF52821] (5-97)
  IPR052204 PpiC/parvulin rotamase [PTHR43629] (6-99)

Secondary structure (DSSP, 8-state):
-PPPPPPP-EEEE-S-HHHHHHS--TTEEE--GGGHHHHGGGHHHHS-TTS-EEEE-SSSHHHHHHHHHHHHTT-SSEEEETTHHHHH-EE--TTS---/-PPPPPPP-EEEE-S-HHHHHHS--TTEEE--GGGHHHHGGGHHHHS-TTS-EEEE-SSSHHHHHHHHHHHHTT-SSEEE-TTHHHHHEEE--TTS---